Protein AF-A0AAD7GZ50-F1 (afdb_monomer)

Structure (mmCIF, N/CA/C/O backbone):
data_AF-A0AAD7GZ50-F1
#
_entry.id   AF-A0AAD7GZ50-F1
#
loop_
_atom_site.group_PDB
_atom_site.id
_atom_site.type_symbol
_atom_site.label_atom_id
_atom_site.label_alt_id
_atom_site.label_comp_id
_atom_site.label_asym_id
_atom_site.label_entity_id
_atom_site.label_seq_id
_atom_site.pdbx_PDB_ins_code
_atom_site.Cartn_x
_atom_site.Cartn_y
_atom_site.Cartn_z
_atom_site.occupancy
_atom_site.B_iso_or_equiv
_atom_site.auth_seq_id
_atom_site.auth_comp_id
_atom_site.auth_asym_id
_atom_site.auth_atom_id
_atom_site.pdbx_PDB_model_num
ATOM 1 N N . MET A 1 1 ? 28.515 13.324 -41.771 1.00 46.94 1 MET A N 1
ATOM 2 C CA . MET A 1 1 ? 27.069 13.636 -41.831 1.00 46.94 1 MET A CA 1
ATOM 3 C C . MET A 1 1 ? 26.244 12.457 -41.286 1.00 46.94 1 MET A C 1
ATOM 5 O O . MET A 1 1 ? 25.365 11.974 -41.975 1.00 46.94 1 MET A O 1
ATOM 9 N N . PHE A 1 2 ? 26.524 11.979 -40.061 1.00 53.84 2 PHE A N 1
ATOM 10 C CA . PHE A 1 2 ? 25.823 10.817 -39.466 1.00 53.84 2 PHE A CA 1
ATOM 11 C C . PHE A 1 2 ? 25.398 11.010 -37.994 1.00 53.84 2 PHE A C 1
ATOM 13 O O . PHE A 1 2 ? 24.551 10.273 -37.515 1.00 53.84 2 PHE A O 1
ATOM 20 N N . ALA A 1 3 ? 25.863 12.064 -37.309 1.00 56.19 3 ALA A N 1
ATOM 21 C CA . ALA A 1 3 ? 25.549 12.310 -35.894 1.00 56.19 3 ALA A CA 1
ATOM 22 C C . ALA A 1 3 ? 24.060 12.604 -35.596 1.00 56.19 3 ALA A C 1
ATOM 24 O O . ALA A 1 3 ? 23.617 12.416 -34.473 1.00 56.19 3 ALA A O 1
ATOM 25 N N . ARG A 1 4 ? 23.269 13.036 -36.593 1.00 57.19 4 ARG A N 1
ATOM 26 C CA . ARG A 1 4 ? 21.819 13.275 -36.434 1.00 57.19 4 ARG A CA 1
ATOM 27 C C . ARG A 1 4 ? 20.983 11.990 -36.385 1.00 57.19 4 ARG A C 1
ATOM 29 O O . ARG A 1 4 ? 19.832 12.047 -35.973 1.00 57.19 4 ARG A O 1
ATOM 36 N N . SER A 1 5 ? 21.520 10.859 -36.854 1.00 65.19 5 SER A N 1
ATOM 37 C CA . SER A 1 5 ? 20.758 9.606 -36.921 1.00 65.19 5 SER A CA 1
ATOM 38 C C . SER A 1 5 ? 20.746 8.852 -35.597 1.00 65.19 5 SER A C 1
ATOM 40 O O . SER A 1 5 ? 19.780 8.137 -35.348 1.00 65.19 5 SER A O 1
ATOM 42 N N . ASP A 1 6 ? 21.797 8.972 -34.787 1.00 71.12 6 ASP A N 1
ATOM 43 C CA . ASP A 1 6 ? 21.886 8.259 -33.511 1.00 71.12 6 ASP A CA 1
ATOM 44 C C . ASP A 1 6 ? 21.072 8.980 -32.432 1.00 71.12 6 ASP A C 1
ATOM 46 O O . ASP A 1 6 ? 20.284 8.335 -31.747 1.00 71.12 6 ASP A O 1
ATOM 50 N N . SER A 1 7 ? 21.103 10.319 -32.407 1.00 74.81 7 SER A N 1
ATOM 51 C CA . SER A 1 7 ? 20.237 11.115 -31.525 1.00 74.81 7 SER A CA 1
ATOM 52 C C . SER A 1 7 ? 18.748 10.876 -31.801 1.00 74.81 7 SER A C 1
ATOM 54 O O . SER A 1 7 ? 17.965 10.699 -30.879 1.00 74.81 7 SER A O 1
ATOM 56 N N . ALA A 1 8 ? 18.348 10.777 -33.074 1.00 78.06 8 ALA A N 1
ATOM 57 C CA . ALA A 1 8 ? 16.956 10.506 -33.437 1.00 78.06 8 ALA A CA 1
ATOM 58 C C . ALA A 1 8 ? 16.481 9.103 -33.010 1.00 78.06 8 ALA A C 1
ATOM 60 O O . ALA A 1 8 ? 15.299 8.912 -32.728 1.00 78.06 8 ALA A O 1
ATOM 61 N N . LYS A 1 9 ? 17.386 8.115 -32.962 1.00 81.00 9 LYS A N 1
ATOM 62 C CA . LYS A 1 9 ? 17.075 6.765 -32.466 1.00 81.00 9 LYS A CA 1
ATOM 63 C C . LYS A 1 9 ? 16.956 6.744 -30.945 1.00 81.00 9 LYS A C 1
ATOM 65 O O . LYS A 1 9 ? 16.040 6.112 -30.431 1.00 81.00 9 LYS A O 1
ATOM 70 N N . GLU A 1 10 ? 17.851 7.430 -30.239 1.00 85.06 10 GLU A N 1
ATOM 71 C CA . GLU A 1 10 ? 17.791 7.574 -28.779 1.00 85.06 10 GLU A CA 1
ATOM 72 C C . GLU A 1 10 ? 16.512 8.302 -28.338 1.00 85.06 10 GLU A C 1
ATOM 74 O O . GLU A 1 10 ? 15.814 7.838 -27.434 1.00 85.06 10 GLU A O 1
ATOM 79 N N . ASP A 1 11 ? 16.139 9.375 -29.038 1.00 86.06 11 ASP A N 1
ATOM 80 C CA . ASP A 1 11 ? 14.892 10.109 -28.802 1.00 86.06 11 ASP A CA 1
ATOM 81 C C . ASP A 1 11 ? 13.659 9.224 -29.049 1.00 86.06 11 ASP A C 1
ATOM 83 O O . ASP A 1 11 ? 12.724 9.214 -28.249 1.00 86.06 11 ASP A O 1
ATOM 87 N N . TYR A 1 12 ? 13.667 8.422 -30.118 1.00 86.06 12 TYR A N 1
ATOM 88 C CA . TYR A 1 12 ? 12.580 7.486 -30.411 1.00 86.06 12 TYR A CA 1
ATOM 89 C C . TYR A 1 12 ? 12.435 6.407 -29.323 1.00 86.06 12 TYR A C 1
ATOM 91 O O . TYR A 1 12 ? 11.341 6.198 -28.799 1.00 86.06 12 TYR A O 1
ATOM 99 N N . ILE A 1 13 ? 13.541 5.762 -28.935 1.00 87.81 13 ILE A N 1
ATOM 100 C CA . ILE A 1 13 ? 13.545 4.708 -27.907 1.00 87.81 13 ILE A CA 1
ATOM 101 C C . ILE A 1 13 ? 13.120 5.274 -26.548 1.00 87.81 13 ILE A C 1
ATOM 103 O O . ILE A 1 13 ? 12.339 4.650 -25.830 1.00 87.81 13 ILE A O 1
ATOM 107 N N . SER A 1 14 ? 13.612 6.460 -26.184 1.00 89.69 14 SER A N 1
ATOM 108 C CA . SER A 1 14 ? 13.250 7.098 -24.916 1.00 89.69 14 SER A CA 1
ATOM 109 C C . SER A 1 14 ? 11.766 7.466 -24.858 1.00 89.69 14 SER A C 1
ATOM 111 O O . SER A 1 14 ? 11.132 7.253 -23.824 1.00 89.69 14 SER A O 1
ATOM 113 N N . ALA A 1 15 ? 11.184 7.938 -25.965 1.00 90.06 15 ALA A N 1
ATOM 114 C CA . ALA A 1 15 ? 9.755 8.217 -26.058 1.00 90.06 15 ALA A CA 1
ATOM 115 C C . ALA A 1 15 ? 8.902 6.943 -25.924 1.00 90.06 15 ALA A C 1
ATOM 117 O O . ALA A 1 15 ? 7.894 6.949 -25.215 1.00 90.06 15 ALA A O 1
ATOM 118 N N . GLU A 1 16 ? 9.319 5.843 -26.555 1.00 90.81 16 GLU A N 1
ATOM 119 C CA . GLU A 1 16 ? 8.621 4.556 -26.479 1.00 90.81 16 GLU A CA 1
ATOM 120 C C . GLU A 1 16 ? 8.669 3.965 -25.058 1.00 90.81 16 GLU A C 1
ATOM 122 O O . GLU A 1 16 ? 7.634 3.598 -24.497 1.00 90.81 16 GLU A O 1
ATOM 127 N N . LEU A 1 17 ? 9.840 3.984 -24.410 1.00 90.62 17 LEU A N 1
ATOM 128 C CA . LEU A 1 17 ? 9.989 3.572 -23.009 1.00 90.62 17 LEU A CA 1
ATOM 129 C C . LEU A 1 17 ? 9.178 4.457 -22.055 1.00 90.62 17 LEU A C 1
ATOM 131 O O . LEU A 1 17 ? 8.543 3.953 -21.127 1.00 90.62 17 LEU A O 1
ATOM 135 N N . ALA A 1 18 ? 9.160 5.773 -22.280 1.00 91.62 18 ALA A N 1
ATOM 136 C CA . ALA A 1 18 ? 8.358 6.688 -21.476 1.00 91.62 18 ALA A CA 1
ATOM 137 C C . ALA A 1 18 ? 6.859 6.369 -21.582 1.00 91.62 18 ALA A C 1
ATOM 139 O O . ALA A 1 18 ? 6.156 6.417 -20.572 1.00 91.62 18 ALA A O 1
ATOM 140 N N . ALA A 1 19 ? 6.367 6.005 -22.770 1.00 93.44 19 ALA A N 1
ATOM 141 C CA . ALA A 1 19 ? 4.977 5.602 -22.959 1.00 93.44 19 ALA A CA 1
ATOM 142 C C . ALA A 1 19 ? 4.635 4.320 -22.177 1.00 93.44 19 ALA A C 1
ATOM 144 O O . ALA A 1 19 ? 3.589 4.274 -21.523 1.00 93.44 19 ALA A O 1
ATOM 145 N N . ILE A 1 20 ? 5.537 3.329 -22.177 1.00 93.75 20 ILE A N 1
ATOM 146 C CA . ILE A 1 20 ? 5.394 2.090 -21.393 1.00 93.75 20 ILE A CA 1
ATOM 147 C C . ILE A 1 20 ? 5.302 2.417 -19.898 1.00 93.75 20 ILE A C 1
ATOM 149 O O . ILE A 1 20 ? 4.306 2.081 -19.259 1.00 93.75 20 ILE A O 1
ATOM 153 N N . TYR A 1 21 ? 6.264 3.160 -19.344 1.00 92.69 21 TYR A N 1
ATOM 154 C CA . TYR A 1 21 ? 6.256 3.494 -17.913 1.00 92.69 21 TYR A CA 1
ATOM 155 C C . TYR A 1 21 ? 5.085 4.392 -17.503 1.00 92.69 21 TYR A C 1
ATOM 157 O O . TYR A 1 21 ? 4.602 4.308 -16.375 1.00 92.69 21 TYR A O 1
ATOM 165 N N . GLN A 1 22 ? 4.586 5.252 -18.395 1.00 92.31 22 GLN A N 1
ATOM 166 C CA . GLN A 1 22 ? 3.366 6.015 -18.130 1.00 92.31 22 GLN A CA 1
ATOM 167 C C . GLN A 1 22 ? 2.123 5.126 -18.083 1.00 92.31 22 GLN A C 1
ATOM 169 O O . GLN A 1 22 ? 1.209 5.405 -17.305 1.00 92.31 22 GLN A O 1
ATOM 174 N N . HIS A 1 23 ? 2.055 4.101 -18.933 1.00 93.38 23 HIS A N 1
ATOM 175 C CA . HIS A 1 23 ? 0.972 3.125 -18.913 1.00 93.38 23 HIS A CA 1
ATOM 176 C C . HIS A 1 23 ? 1.009 2.298 -17.624 1.00 93.38 23 HIS A C 1
ATOM 178 O O . HIS A 1 23 ? 0.029 2.306 -16.882 1.00 93.38 23 HIS A O 1
ATOM 184 N N . GLU A 1 24 ? 2.159 1.713 -17.295 1.00 94.38 24 GLU A N 1
ATOM 185 C CA . GLU A 1 24 ? 2.349 0.942 -16.060 1.00 94.38 24 GLU A CA 1
ATOM 186 C C . GLU A 1 24 ? 2.128 1.796 -14.806 1.00 94.38 24 GLU A C 1
ATOM 188 O O . GLU A 1 24 ? 1.439 1.390 -13.877 1.00 94.38 24 GLU A O 1
ATOM 193 N N . GLY A 1 25 ? 2.621 3.037 -14.794 1.00 91.62 25 GLY A N 1
ATOM 194 C CA . GLY A 1 25 ? 2.402 3.961 -13.683 1.00 91.62 25 GLY A CA 1
ATOM 195 C C . GLY A 1 25 ? 0.925 4.302 -13.451 1.00 91.62 25 GLY A C 1
ATOM 196 O O . GLY A 1 25 ? 0.541 4.572 -12.314 1.00 91.62 25 GLY A O 1
ATOM 197 N N . ARG A 1 26 ? 0.086 4.293 -14.498 1.00 91.88 26 ARG A N 1
ATOM 198 C CA . ARG A 1 26 ? -1.376 4.410 -14.350 1.00 91.88 26 ARG A CA 1
ATOM 199 C C . ARG A 1 26 ? -1.981 3.126 -13.791 1.00 91.88 26 ARG A C 1
ATOM 201 O O . ARG A 1 26 ? -2.763 3.218 -12.857 1.00 91.88 26 ARG A O 1
ATOM 208 N N . ALA A 1 27 ? -1.566 1.962 -14.286 1.00 92.25 27 ALA A N 1
ATOM 209 C CA . ALA A 1 27 ? -2.047 0.677 -13.779 1.00 92.25 27 ALA A CA 1
ATOM 210 C C . ALA A 1 27 ? -1.740 0.496 -12.280 1.00 92.25 27 ALA A C 1
ATOM 212 O O . ALA A 1 27 ? -2.631 0.160 -11.505 1.00 92.25 27 ALA A O 1
ATOM 213 N N . ILE A 1 28 ? -0.516 0.827 -11.848 1.00 91.31 28 ILE A N 1
ATOM 214 C CA . ILE A 1 28 ? -0.121 0.844 -10.429 1.00 91.31 28 ILE A CA 1
ATOM 215 C C . ILE A 1 28 ? -1.016 1.794 -9.623 1.00 91.31 28 ILE A C 1
ATOM 217 O O . ILE A 1 28 ? -1.476 1.449 -8.535 1.00 91.31 28 ILE A O 1
ATOM 221 N N . GLN A 1 29 ? -1.246 3.002 -10.144 1.00 89.75 29 GLN A N 1
ATOM 222 C CA . GLN A 1 29 ? -2.086 3.996 -9.484 1.00 89.75 29 GLN A CA 1
ATOM 223 C C . GLN A 1 29 ? -3.517 3.489 -9.309 1.00 89.75 29 GLN A C 1
ATOM 225 O O . GLN A 1 29 ? -4.080 3.648 -8.227 1.00 89.75 29 GLN A O 1
ATOM 230 N N . ASP A 1 30 ? -4.100 2.894 -10.344 1.00 88.81 30 ASP A N 1
ATOM 231 C CA . ASP A 1 30 ? -5.467 2.381 -10.310 1.00 88.81 30 ASP A CA 1
ATOM 232 C C . ASP A 1 30 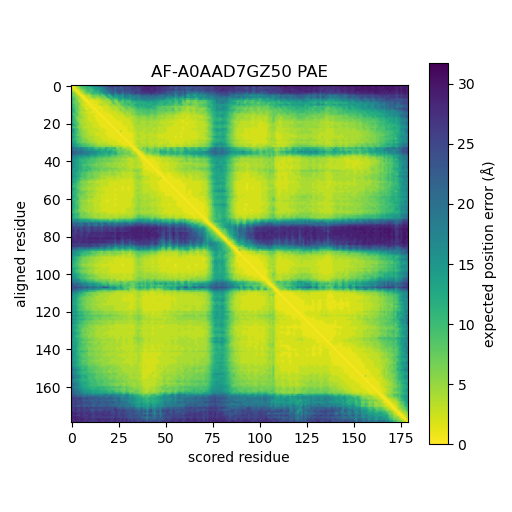? -5.592 1.193 -9.346 1.00 88.81 30 ASP A C 1
ATOM 234 O O . ASP A 1 30 ? -6.540 1.151 -8.564 1.00 88.81 30 ASP A O 1
ATOM 238 N N . LEU A 1 31 ? -4.597 0.297 -9.319 1.00 88.50 31 LEU A N 1
ATOM 239 C CA . LEU A 1 31 ? -4.534 -0.843 -8.398 1.00 88.50 31 LEU A CA 1
ATOM 240 C C . LEU A 1 31 ? -4.499 -0.407 -6.923 1.00 88.50 31 LEU A C 1
ATOM 242 O O . LEU A 1 31 ? -5.154 -0.998 -6.067 1.00 88.50 31 LEU A O 1
ATOM 246 N N . LEU A 1 32 ? -3.717 0.628 -6.615 1.00 86.38 32 LEU A N 1
ATOM 247 C CA . LEU A 1 32 ? -3.462 1.068 -5.241 1.00 86.38 32 LEU A CA 1
ATOM 248 C C . LEU A 1 32 ? -4.425 2.153 -4.746 1.00 86.38 32 LEU A C 1
ATOM 250 O O . LEU A 1 32 ? -4.502 2.412 -3.539 1.00 86.38 32 LEU A O 1
ATOM 254 N N . THR A 1 33 ? -5.150 2.806 -5.657 1.00 85.75 33 THR A N 1
ATOM 255 C CA . THR A 1 33 ? -6.146 3.816 -5.299 1.00 85.75 33 THR A CA 1
ATOM 256 C C . THR A 1 33 ? -7.337 3.141 -4.636 1.00 85.75 33 THR A C 1
ATOM 258 O O . THR A 1 33 ? -8.041 2.332 -5.234 1.00 85.75 33 THR A O 1
ATOM 261 N N . ARG A 1 34 ? -7.609 3.525 -3.388 1.00 73.81 34 ARG A N 1
ATOM 262 C CA . ARG A 1 34 ? -8.754 3.006 -2.644 1.00 73.81 34 ARG A CA 1
ATOM 263 C C . ARG A 1 34 ? -10.078 3.419 -3.293 1.00 73.81 34 ARG A C 1
ATOM 265 O O . ARG A 1 34 ? -10.302 4.600 -3.572 1.00 73.81 34 ARG A O 1
ATOM 272 N N . ASN A 1 35 ? -10.994 2.462 -3.440 1.00 74.94 35 ASN A N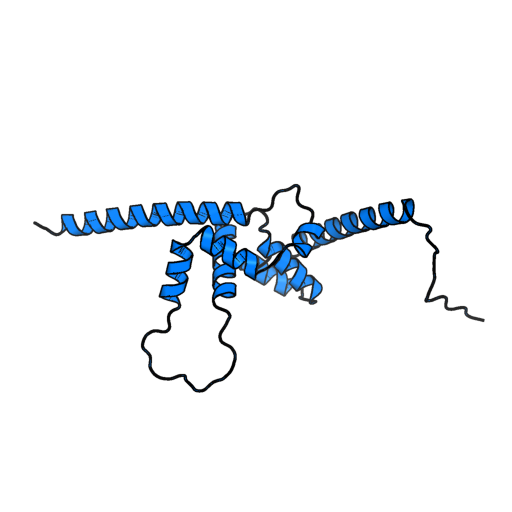 1
ATOM 273 C CA . ASN A 1 35 ? -12.400 2.758 -3.693 1.00 74.94 35 ASN A CA 1
ATOM 274 C C . ASN A 1 35 ? -13.035 3.328 -2.410 1.00 74.94 35 ASN A C 1
ATOM 276 O O . ASN A 1 35 ? -12.893 2.752 -1.331 1.00 74.94 35 ASN A O 1
ATOM 280 N N . SER A 1 36 ? -13.745 4.454 -2.510 1.00 66.94 36 SER A N 1
ATOM 281 C CA . SER A 1 36 ? -14.362 5.129 -1.360 1.00 66.94 36 SER A CA 1
ATOM 282 C C . SER A 1 36 ? -15.411 4.282 -0.630 1.00 66.94 36 SER A C 1
ATOM 284 O O . SER A 1 36 ? -15.744 4.597 0.508 1.00 66.94 36 SER A O 1
ATOM 286 N N . THR A 1 37 ? -15.922 3.216 -1.254 1.00 76.38 37 THR A N 1
ATOM 287 C CA . THR A 1 37 ? -16.915 2.306 -0.658 1.00 76.38 37 THR A CA 1
ATOM 288 C C . THR A 1 37 ? -16.297 1.177 0.180 1.00 76.38 37 THR A C 1
ATOM 290 O O . THR A 1 37 ? -17.003 0.560 0.972 1.00 76.38 37 THR A O 1
ATOM 293 N N . THR A 1 38 ? -14.998 0.893 0.044 1.00 81.69 38 THR A N 1
ATOM 294 C CA . THR A 1 38 ? -14.345 -0.216 0.764 1.00 81.69 38 THR A CA 1
ATOM 295 C C . THR A 1 38 ? -14.219 0.109 2.251 1.00 81.69 38 THR A C 1
ATOM 297 O O . THR A 1 38 ? -13.618 1.129 2.592 1.00 81.69 38 THR A O 1
ATOM 300 N N . LYS A 1 39 ? -14.735 -0.742 3.146 1.00 87.31 39 LYS A N 1
ATOM 301 C CA . LYS A 1 39 ? -14.573 -0.576 4.602 1.00 87.31 39 LYS A CA 1
ATOM 302 C C . LYS A 1 39 ? -13.115 -0.742 5.029 1.00 87.31 39 LYS A C 1
ATOM 304 O O . LYS A 1 39 ? -12.329 -1.402 4.350 1.00 87.31 39 LYS A O 1
ATOM 309 N N . VAL A 1 40 ? -12.739 -0.132 6.153 1.00 88.25 40 VAL A N 1
ATOM 310 C CA . VAL A 1 40 ? -11.377 -0.287 6.689 1.00 88.25 40 VAL A CA 1
ATOM 311 C C . VAL A 1 40 ? -11.188 -1.701 7.247 1.00 88.25 40 VAL A C 1
ATOM 313 O O . VAL A 1 40 ? -10.108 -2.267 7.086 1.00 88.25 40 VAL A O 1
ATOM 316 N N . THR A 1 41 ? -12.231 -2.297 7.839 1.00 89.44 41 THR A N 1
ATOM 317 C CA . THR A 1 41 ? -12.214 -3.697 8.298 1.00 89.44 41 THR A CA 1
ATOM 318 C C . THR A 1 41 ? -11.870 -4.679 7.180 1.00 89.44 41 THR A C 1
ATOM 320 O O . THR A 1 41 ? -10.968 -5.498 7.352 1.00 89.44 41 THR A O 1
ATOM 323 N N . ASP A 1 42 ? -12.563 -4.584 6.045 1.00 90.25 42 ASP A N 1
ATOM 324 C CA . ASP A 1 42 ? -12.390 -5.490 4.903 1.00 90.25 42 ASP A CA 1
ATOM 325 C C . ASP A 1 42 ? -10.981 -5.354 4.320 1.00 90.25 42 ASP A C 1
ATOM 327 O O . ASP A 1 42 ? -10.276 -6.347 4.154 1.00 90.25 42 ASP A O 1
ATOM 331 N N . LEU A 1 43 ? -10.511 -4.111 4.152 1.00 88.81 43 LEU A N 1
ATOM 332 C CA . LEU A 1 43 ? -9.147 -3.835 3.708 1.00 88.81 43 LEU A CA 1
ATOM 333 C C . LEU A 1 43 ? -8.103 -4.527 4.595 1.00 88.81 43 LEU A C 1
ATOM 335 O O . LEU A 1 43 ? -7.191 -5.162 4.078 1.00 88.81 43 LEU A O 1
ATOM 339 N N . LEU A 1 44 ? -8.211 -4.411 5.922 1.00 89.88 44 LEU A N 1
ATOM 340 C CA . LEU A 1 44 ? -7.234 -5.014 6.837 1.00 89.88 44 LEU A CA 1
ATOM 341 C C . LEU A 1 44 ? -7.266 -6.545 6.826 1.00 89.88 44 LEU A C 1
ATOM 343 O O . LEU A 1 44 ? -6.245 -7.167 7.107 1.00 89.88 44 LEU A O 1
ATOM 347 N N . ARG A 1 45 ? -8.423 -7.150 6.537 1.00 90.00 45 ARG A N 1
ATOM 348 C CA . ARG A 1 45 ? -8.571 -8.610 6.453 1.00 90.00 45 ARG A CA 1
ATOM 349 C C . ARG A 1 45 ? -8.003 -9.172 5.155 1.00 90.00 45 ARG A C 1
ATOM 351 O O . ARG A 1 45 ? -7.438 -10.259 5.169 1.00 90.00 45 ARG A O 1
ATOM 358 N N . GLU A 1 46 ? -8.182 -8.450 4.055 1.00 89.75 46 GLU A N 1
ATOM 359 C CA . GLU A 1 46 ? -7.836 -8.913 2.707 1.00 89.75 46 GLU A CA 1
ATOM 360 C C . GLU A 1 46 ? -6.413 -8.529 2.286 1.00 89.75 46 GLU A C 1
ATOM 362 O O . GLU A 1 46 ? -5.84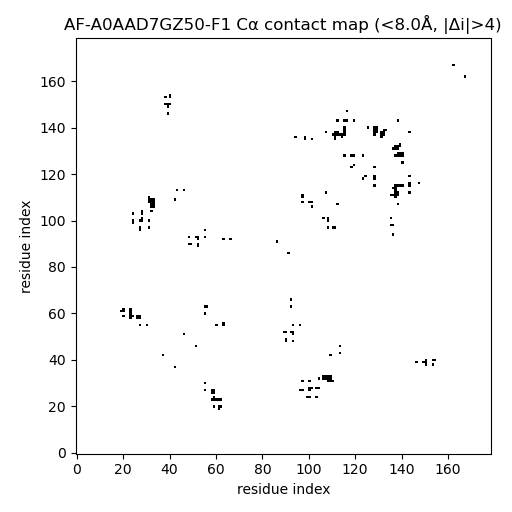8 -9.137 1.378 1.00 89.75 46 GLU A O 1
ATOM 367 N N . PHE A 1 47 ? -5.811 -7.527 2.931 1.00 89.88 47 PHE A N 1
ATOM 368 C CA . PHE A 1 47 ? -4.495 -7.040 2.543 1.00 89.88 47 PHE A CA 1
ATOM 369 C C . PHE A 1 47 ? -3.397 -8.096 2.747 1.00 89.88 47 PHE A C 1
ATOM 371 O O . PHE A 1 47 ? -3.127 -8.538 3.863 1.00 89.88 47 PHE A O 1
ATOM 378 N N . SER A 1 48 ? -2.691 -8.422 1.663 1.00 90.69 48 SER A N 1
ATOM 379 C CA . SER A 1 48 ? -1.495 -9.266 1.658 1.00 90.69 48 SER A CA 1
ATOM 380 C C . SER A 1 48 ? -0.393 -8.595 0.847 1.00 90.69 48 SER A C 1
ATOM 382 O O . SER A 1 48 ? -0.615 -8.122 -0.269 1.00 90.69 48 SER A O 1
ATOM 384 N N . MET A 1 49 ? 0.817 -8.579 1.405 1.00 87.56 49 MET A N 1
ATOM 385 C CA . MET A 1 49 ? 1.996 -8.052 0.716 1.00 87.56 49 MET A CA 1
ATOM 386 C C . MET A 1 49 ? 2.430 -8.947 -0.445 1.00 87.56 49 MET A C 1
ATOM 388 O O . MET A 1 49 ? 2.954 -8.448 -1.437 1.00 87.56 49 MET A O 1
ATOM 392 N N . GLU A 1 50 ? 2.220 -10.255 -0.322 1.00 89.88 50 GLU A N 1
ATOM 393 C CA . GLU A 1 50 ? 2.527 -11.257 -1.337 1.00 89.88 50 GLU A CA 1
ATOM 394 C C . GLU A 1 50 ? 1.591 -11.115 -2.534 1.00 89.88 50 GLU A C 1
ATOM 396 O O . GLU A 1 50 ? 2.066 -11.050 -3.667 1.00 89.88 50 GLU A O 1
ATOM 401 N N . GLN A 1 51 ? 0.283 -10.994 -2.282 1.00 90.75 51 GLN A N 1
ATOM 402 C CA . GLN A 1 51 ? -0.693 -10.764 -3.346 1.00 90.75 51 GLN A CA 1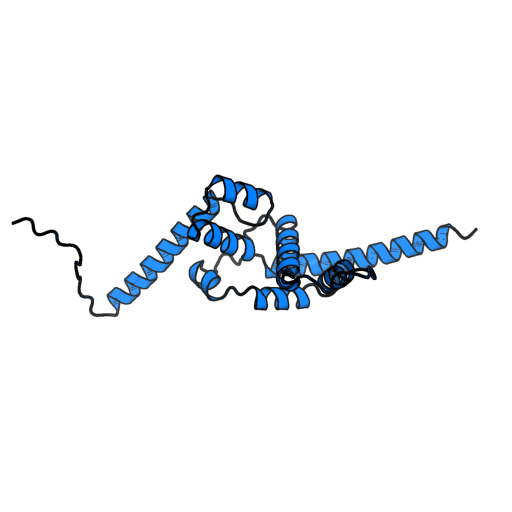
ATOM 403 C C . GLN A 1 51 ? -0.448 -9.415 -4.021 1.00 90.75 51 GLN A C 1
ATOM 405 O O . GLN A 1 51 ? -0.381 -9.344 -5.242 1.00 90.75 51 GLN A O 1
ATOM 410 N N . LEU A 1 52 ? -0.200 -8.363 -3.234 1.00 90.81 52 LEU A N 1
ATOM 411 C CA . LEU A 1 52 ? 0.096 -7.047 -3.786 1.00 90.81 52 LEU A CA 1
ATOM 412 C C . LEU A 1 52 ? 1.375 -7.045 -4.638 1.00 90.81 52 LEU A C 1
ATOM 414 O O . LEU A 1 52 ? 1.442 -6.341 -5.641 1.00 90.81 52 LEU A O 1
ATOM 418 N N . ALA A 1 53 ? 2.399 -7.809 -4.250 1.00 92.19 53 ALA A N 1
ATOM 419 C CA . ALA A 1 53 ? 3.603 -7.974 -5.058 1.00 92.19 53 ALA A CA 1
ATOM 420 C C . ALA A 1 53 ? 3.293 -8.628 -6.411 1.00 92.19 53 ALA A C 1
ATOM 422 O O . ALA A 1 53 ? 3.755 -8.124 -7.431 1.00 92.19 53 ALA A O 1
ATOM 423 N N . ALA A 1 54 ? 2.494 -9.699 -6.415 1.00 92.31 54 ALA A N 1
ATOM 424 C CA . ALA A 1 54 ? 2.076 -10.378 -7.639 1.00 92.31 54 ALA A CA 1
ATOM 425 C C . ALA A 1 54 ? 1.250 -9.451 -8.547 1.00 92.31 54 ALA A C 1
ATOM 427 O O . ALA A 1 54 ? 1.575 -9.292 -9.720 1.00 92.31 54 ALA A O 1
ATOM 428 N N . ASP A 1 55 ? 0.262 -8.752 -7.983 1.00 92.69 55 ASP A N 1
ATOM 429 C CA . ASP A 1 55 ? -0.592 -7.827 -8.735 1.00 92.69 55 ASP A CA 1
ATOM 430 C C . ASP A 1 55 ? 0.218 -6.669 -9.348 1.00 92.69 55 ASP A C 1
ATOM 432 O O . ASP A 1 55 ? -0.073 -6.209 -10.452 1.00 92.69 55 ASP A O 1
ATOM 436 N N . LEU A 1 56 ? 1.255 -6.187 -8.651 1.00 92.62 56 LEU A N 1
ATOM 437 C CA . LEU A 1 56 ? 2.148 -5.141 -9.156 1.00 92.62 56 LEU A CA 1
ATOM 438 C C . LEU A 1 56 ? 3.113 -5.645 -10.231 1.00 92.62 56 LEU A C 1
ATOM 440 O O . LEU A 1 56 ? 3.419 -4.893 -11.155 1.00 92.62 56 LEU A O 1
ATOM 444 N N . GLU A 1 57 ? 3.597 -6.881 -10.119 1.00 94.00 57 GLU A N 1
ATOM 445 C CA . GLU A 1 57 ? 4.404 -7.520 -11.161 1.00 94.00 57 GLU A CA 1
ATOM 446 C C . GLU A 1 57 ? 3.589 -7.688 -12.453 1.00 94.00 57 GLU A C 1
ATOM 448 O O . GLU A 1 57 ? 4.091 -7.377 -13.534 1.00 94.00 57 GLU A O 1
ATOM 453 N N . ASP A 1 58 ? 2.313 -8.060 -12.334 1.00 94.50 58 ASP A N 1
ATOM 454 C CA . ASP A 1 58 ? 1.388 -8.175 -13.464 1.00 94.50 58 ASP A CA 1
ATOM 455 C C . ASP A 1 58 ? 0.992 -6.806 -14.047 1.00 94.50 58 ASP A C 1
ATOM 457 O O . ASP A 1 58 ? 0.915 -6.639 -15.267 1.00 94.50 58 ASP A O 1
ATOM 461 N N . ALA A 1 59 ? 0.760 -5.800 -13.196 1.00 93.00 59 ALA A N 1
ATOM 462 C CA . ALA A 1 59 ? 0.360 -4.457 -13.622 1.00 93.00 59 ALA A CA 1
ATOM 463 C C . ALA A 1 59 ? 1.513 -3.630 -14.220 1.00 93.00 59 ALA A C 1
ATOM 465 O O . ALA A 1 59 ? 1.272 -2.728 -15.029 1.00 93.00 59 ALA A O 1
ATOM 466 N N . ALA A 1 60 ? 2.755 -3.897 -13.807 1.00 94.44 60 ALA A N 1
ATOM 467 C CA . ALA A 1 60 ? 3.935 -3.140 -14.215 1.00 94.44 60 ALA A CA 1
ATOM 468 C C . ALA A 1 60 ? 5.167 -4.033 -14.466 1.00 94.44 60 ALA A C 1
ATOM 470 O O . ALA A 1 60 ? 6.196 -3.891 -13.789 1.00 94.44 60 ALA A O 1
ATOM 471 N N . PRO A 1 61 ? 5.098 -4.943 -15.453 1.00 94.94 61 PRO A N 1
ATOM 472 C CA . PRO A 1 61 ? 6.136 -5.940 -15.693 1.00 94.94 61 PRO A CA 1
ATOM 473 C C . PRO A 1 61 ? 7.482 -5.331 -16.107 1.00 94.94 61 PRO A C 1
ATOM 475 O O . PRO A 1 61 ? 8.534 -5.866 -15.745 1.00 94.94 61 PRO A O 1
ATOM 478 N N . TRP A 1 62 ? 7.501 -4.216 -16.847 1.00 93.94 62 TRP A N 1
ATOM 479 C CA . TRP A 1 62 ? 8.747 -3.567 -17.259 1.00 93.94 62 TRP A CA 1
ATOM 480 C C . TRP A 1 62 ? 9.415 -2.836 -16.109 1.00 93.94 62 TRP A C 1
ATOM 482 O O . TRP A 1 62 ? 10.627 -2.979 -15.934 1.00 93.94 62 TRP A O 1
ATOM 492 N N . LEU A 1 63 ? 8.653 -2.100 -15.300 1.00 93.19 63 LEU A N 1
ATOM 493 C CA . LEU A 1 63 ? 9.175 -1.492 -14.083 1.00 93.19 63 LEU A CA 1
ATOM 494 C C . LEU A 1 63 ? 9.701 -2.560 -13.121 1.00 93.19 63 LEU A C 1
ATOM 496 O O . LEU A 1 63 ? 10.817 -2.429 -12.617 1.00 93.19 63 LEU A O 1
ATOM 500 N N . TRP A 1 64 ? 8.943 -3.637 -12.909 1.00 93.69 6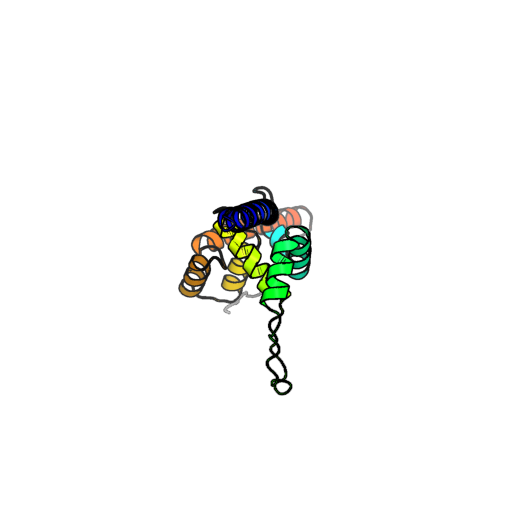4 TRP A N 1
ATOM 501 C CA . TRP A 1 64 ? 9.361 -4.749 -12.059 1.00 93.69 64 TRP A CA 1
ATOM 502 C C . TRP A 1 64 ? 10.656 -5.385 -12.565 1.00 93.69 64 TRP A C 1
ATOM 504 O O . TRP A 1 64 ? 11.628 -5.524 -11.820 1.00 93.69 64 TRP A O 1
ATOM 514 N N . ARG A 1 65 ? 10.730 -5.677 -13.867 1.00 92.50 65 ARG A N 1
ATOM 515 C CA . ARG A 1 65 ? 11.940 -6.208 -14.501 1.00 92.50 65 ARG A CA 1
ATOM 516 C C . ARG A 1 65 ? 13.119 -5.245 -14.397 1.00 92.50 65 ARG A C 1
ATOM 518 O O . ARG A 1 65 ? 14.235 -5.691 -14.141 1.00 92.50 65 ARG A O 1
ATOM 525 N N . ALA A 1 66 ? 12.897 -3.943 -14.563 1.00 92.44 66 ALA A N 1
ATOM 526 C CA . ALA A 1 66 ? 13.936 -2.938 -14.378 1.00 92.44 66 ALA A CA 1
ATOM 527 C C . ALA A 1 66 ? 14.472 -2.966 -12.940 1.00 92.44 66 ALA A C 1
ATOM 529 O O . ALA A 1 66 ? 15.685 -3.006 -12.748 1.00 92.44 66 ALA A O 1
ATOM 530 N N . LEU A 1 67 ? 13.597 -3.039 -11.931 1.00 92.19 67 LEU A N 1
ATOM 531 C CA . LEU A 1 67 ? 13.999 -3.181 -10.527 1.00 92.19 67 LEU A CA 1
ATOM 532 C C . LEU A 1 67 ? 14.786 -4.473 -10.281 1.00 92.19 67 LEU A C 1
ATOM 534 O O . LEU A 1 67 ? 15.805 -4.441 -9.587 1.00 92.19 67 LEU A O 1
ATOM 538 N N . VAL A 1 68 ? 14.369 -5.593 -10.883 1.00 90.62 68 VAL A N 1
ATOM 539 C CA . VAL A 1 68 ? 15.109 -6.862 -10.822 1.00 90.62 68 VAL A CA 1
ATOM 540 C C . VAL A 1 68 ? 16.523 -6.665 -11.358 1.00 90.62 68 VAL A C 1
ATOM 542 O O . VAL A 1 68 ? 17.464 -6.880 -10.594 1.00 90.62 68 VAL A O 1
ATOM 545 N N . VAL A 1 69 ? 16.665 -6.174 -12.595 1.00 90.31 69 VAL A N 1
ATOM 546 C CA . VAL A 1 69 ? 17.955 -5.965 -13.277 1.00 90.31 69 VAL A CA 1
ATOM 547 C C . VAL A 1 69 ? 18.850 -4.984 -12.513 1.00 90.31 69 VAL A C 1
ATOM 549 O O . VAL A 1 69 ? 20.027 -5.260 -12.307 1.00 90.31 69 VAL A O 1
ATOM 552 N N . ILE A 1 70 ? 18.305 -3.863 -12.031 1.00 89.12 70 ILE A N 1
ATOM 553 C CA . ILE A 1 70 ? 19.063 -2.853 -11.269 1.00 89.12 70 ILE A CA 1
ATOM 554 C C . ILE A 1 70 ? 19.512 -3.405 -9.905 1.00 89.12 70 ILE A C 1
ATOM 556 O O . ILE A 1 70 ? 20.555 -3.014 -9.384 1.00 89.12 70 ILE A O 1
ATOM 560 N N . SER A 1 71 ? 18.737 -4.319 -9.315 1.00 85.81 71 SER A N 1
ATOM 561 C CA . SER A 1 71 ? 19.048 -4.944 -8.024 1.00 85.81 71 SER A CA 1
ATOM 562 C C . SER A 1 71 ? 19.963 -6.168 -8.119 1.00 85.81 71 SER A C 1
ATOM 564 O O . SER A 1 71 ? 20.263 -6.791 -7.085 1.00 85.81 71 SER A O 1
ATOM 566 N N . GLU A 1 72 ? 20.317 -6.613 -9.328 1.00 81.25 72 GLU A N 1
ATOM 567 C CA . GLU A 1 72 ? 21.241 -7.727 -9.490 1.00 81.25 72 GLU A CA 1
ATOM 568 C C . GLU A 1 72 ? 22.593 -7.318 -8.904 1.00 81.25 72 GLU A C 1
ATOM 570 O O . GLU A 1 72 ? 23.135 -6.270 -9.263 1.00 81.25 72 GLU A O 1
ATOM 575 N N . PRO A 1 73 ? 23.146 -8.099 -7.957 1.00 71.69 73 PRO A N 1
ATOM 576 C CA . PRO A 1 73 ? 24.491 -7.828 -7.494 1.00 71.69 73 PRO A CA 1
ATOM 577 C C . PRO A 1 73 ? 25.403 -7.928 -8.718 1.00 71.69 73 PRO A C 1
ATOM 579 O O . PRO A 1 73 ? 25.433 -8.960 -9.391 1.00 71.69 73 PRO A O 1
ATOM 582 N N . GLY A 1 74 ? 26.123 -6.846 -9.027 1.00 62.91 74 GLY A N 1
ATOM 583 C CA . GLY A 1 74 ? 27.167 -6.885 -10.044 1.00 62.91 74 GLY A CA 1
ATOM 584 C C . GLY A 1 74 ? 28.140 -8.032 -9.753 1.00 62.91 74 GLY A C 1
ATOM 585 O O . GLY A 1 74 ? 28.167 -8.568 -8.646 1.00 62.91 74 GLY A O 1
ATOM 586 N N . LYS A 1 75 ? 28.966 -8.411 -10.733 1.00 52.56 75 LYS A N 1
ATOM 587 C CA . LYS A 1 75 ? 30.002 -9.459 -10.610 1.00 52.56 75 LYS A CA 1
ATOM 588 C C . LYS A 1 75 ? 31.118 -9.110 -9.594 1.00 52.56 75 LYS A C 1
ATOM 590 O O . LYS A 1 75 ? 32.288 -9.372 -9.845 1.00 52.56 75 LYS A O 1
ATOM 595 N N . SER A 1 76 ? 30.804 -8.483 -8.465 1.00 50.78 76 SER A N 1
ATOM 596 C CA . SER A 1 76 ? 31.682 -8.350 -7.316 1.00 50.78 76 SER A CA 1
ATOM 597 C C . SER A 1 76 ? 31.654 -9.659 -6.538 1.00 50.78 76 SER A C 1
ATOM 599 O O . SER A 1 76 ? 30.800 -9.909 -5.687 1.00 50.78 76 SER A O 1
ATOM 601 N N . THR A 1 77 ? 32.622 -10.500 -6.877 1.00 51.44 77 THR A N 1
ATOM 602 C CA . THR A 1 77 ? 33.201 -11.530 -6.023 1.00 51.44 77 THR A CA 1
ATOM 603 C C . THR A 1 77 ? 33.284 -11.030 -4.577 1.00 51.44 77 THR A C 1
ATOM 605 O O . THR A 1 77 ? 33.802 -9.935 -4.358 1.00 51.44 77 THR A O 1
ATOM 608 N N . ARG A 1 78 ? 32.858 -11.876 -3.623 1.00 52.12 78 ARG A N 1
ATOM 609 C CA . ARG A 1 78 ? 33.038 -11.777 -2.155 1.00 52.12 78 ARG A CA 1
ATOM 610 C C . ARG A 1 78 ? 31.821 -11.286 -1.356 1.00 52.12 78 ARG A C 1
ATOM 612 O O . ARG A 1 78 ? 31.799 -10.151 -0.903 1.00 52.12 78 ARG A O 1
ATOM 619 N N . ALA A 1 79 ? 30.885 -12.199 -1.082 1.00 48.28 79 ALA A N 1
ATOM 620 C CA . ALA A 1 79 ? 30.143 -12.254 0.189 1.00 48.28 79 ALA A CA 1
ATOM 621 C C . ALA A 1 79 ? 29.330 -13.565 0.307 1.00 48.28 79 ALA A C 1
ATOM 623 O O . ALA A 1 79 ? 28.107 -13.545 0.363 1.00 48.28 79 ALA A O 1
ATOM 624 N N . GLU A 1 80 ? 30.006 -14.717 0.359 1.00 50.25 80 GLU A N 1
ATOM 625 C CA . GLU A 1 80 ? 29.402 -15.997 0.792 1.00 50.25 80 GLU A CA 1
ATOM 626 C C . GLU A 1 80 ? 29.574 -16.232 2.306 1.00 50.25 80 GLU A C 1
ATOM 628 O O . GLU A 1 80 ? 29.601 -17.358 2.784 1.00 50.25 80 GLU A O 1
ATOM 633 N N . THR A 1 81 ? 29.730 -15.177 3.106 1.00 45.44 81 THR A N 1
ATOM 634 C CA . THR A 1 81 ? 29.976 -15.322 4.551 1.00 45.44 81 THR A CA 1
ATOM 635 C C . THR A 1 81 ? 29.299 -14.213 5.350 1.00 45.44 81 THR A C 1
ATOM 637 O O . THR A 1 81 ? 29.945 -13.376 5.964 1.00 45.44 81 THR A O 1
ATOM 640 N N . ALA A 1 82 ? 27.968 -14.200 5.320 1.00 44.72 82 ALA A N 1
ATOM 641 C CA . ALA A 1 82 ? 27.132 -13.678 6.401 1.00 44.72 82 ALA A CA 1
ATOM 642 C C . ALA A 1 82 ? 25.711 -14.215 6.197 1.00 44.72 82 ALA A C 1
ATOM 644 O O . ALA A 1 82 ? 25.029 -13.840 5.242 1.00 44.72 82 ALA A O 1
ATOM 645 N N . GLY A 1 83 ? 25.291 -15.144 7.055 1.00 47.44 83 GLY A N 1
ATOM 646 C CA . GLY A 1 83 ? 23.902 -15.583 7.110 1.00 47.44 83 GLY A CA 1
ATOM 647 C C . GLY A 1 83 ? 22.966 -14.403 7.385 1.00 47.44 83 GLY A C 1
ATOM 648 O O . GLY A 1 83 ? 23.312 -13.487 8.123 1.00 47.44 83 GLY A O 1
ATOM 649 N N . GLU A 1 84 ? 21.789 -14.456 6.761 1.00 51.47 84 GLU A N 1
ATOM 650 C CA . GLU A 1 84 ? 20.551 -13.830 7.241 1.00 51.47 84 GLU A CA 1
ATOM 651 C C . GLU A 1 84 ? 20.559 -12.311 7.470 1.00 51.47 84 GLU A C 1
ATOM 653 O O . GLU A 1 84 ? 20.554 -11.846 8.598 1.00 51.47 84 GLU A O 1
ATOM 658 N N . THR A 1 85 ? 20.430 -11.519 6.398 1.00 47.16 85 THR A N 1
ATOM 659 C CA . THR A 1 85 ? 19.332 -10.528 6.259 1.00 47.16 85 THR A CA 1
ATOM 660 C C . THR A 1 85 ? 19.235 -10.066 4.795 1.00 47.16 85 THR A C 1
ATOM 662 O O . THR A 1 85 ? 19.378 -8.885 4.466 1.00 47.16 85 THR A O 1
ATOM 665 N N . ARG A 1 86 ? 19.040 -10.987 3.842 1.00 57.91 86 ARG A N 1
ATOM 666 C CA . ARG A 1 86 ? 18.750 -10.563 2.464 1.00 57.91 86 ARG A CA 1
ATOM 667 C C . ARG A 1 86 ? 17.335 -9.986 2.476 1.00 57.91 86 ARG A C 1
ATOM 669 O O . ARG A 1 86 ? 16.382 -10.751 2.559 1.00 57.91 86 ARG A O 1
ATOM 676 N N . LYS A 1 87 ? 17.198 -8.652 2.449 1.00 62.47 87 LYS A N 1
ATOM 677 C CA . LYS A 1 87 ? 15.890 -7.984 2.311 1.00 62.47 87 LYS A CA 1
ATOM 678 C C . LYS A 1 87 ? 15.084 -8.711 1.231 1.00 62.47 87 LYS A C 1
ATOM 680 O O . LYS A 1 87 ? 15.612 -8.932 0.137 1.00 62.47 87 LYS A O 1
ATOM 685 N N . HIS A 1 88 ? 13.843 -9.090 1.536 1.00 76.62 88 HIS A N 1
ATOM 686 C CA . HIS A 1 88 ? 12.960 -9.728 0.563 1.00 76.62 88 HIS A CA 1
ATOM 687 C C . HIS A 1 88 ? 12.744 -8.754 -0.594 1.00 76.62 88 HIS A C 1
ATOM 689 O O . HIS A 1 88 ? 12.041 -7.756 -0.449 1.00 76.62 88 HIS A O 1
ATOM 695 N N . LYS A 1 89 ? 13.408 -9.014 -1.727 1.00 81.50 89 LYS A N 1
ATOM 696 C CA . LYS A 1 89 ? 13.441 -8.099 -2.875 1.00 81.50 89 LYS A CA 1
ATOM 697 C C . LYS A 1 89 ? 12.035 -7.713 -3.336 1.00 81.50 89 LYS A C 1
ATOM 699 O O . LYS A 1 89 ? 11.799 -6.536 -3.568 1.00 81.50 89 LYS A O 1
ATOM 704 N N . GLY A 1 90 ? 11.109 -8.677 -3.341 1.00 83.88 90 GLY A N 1
ATOM 705 C CA . GLY A 1 90 ? 9.693 -8.448 -3.636 1.00 83.88 90 GLY A CA 1
ATOM 706 C C . GLY A 1 90 ? 9.078 -7.364 -2.753 1.00 83.88 90 GLY A C 1
ATOM 707 O O . GLY A 1 90 ? 8.591 -6.376 -3.279 1.00 83.88 90 GLY A O 1
ATOM 708 N N . LEU A 1 91 ? 9.214 -7.453 -1.424 1.00 85.62 91 LEU A N 1
ATOM 709 C CA . LEU A 1 91 ? 8.679 -6.435 -0.504 1.00 85.62 91 LEU A CA 1
ATOM 710 C C . LEU A 1 91 ? 9.256 -5.040 -0.773 1.00 85.62 91 LEU A C 1
ATOM 712 O O . LEU A 1 91 ? 8.543 -4.038 -0.697 1.00 85.62 91 LEU A O 1
ATOM 716 N N . VAL A 1 92 ? 10.549 -4.966 -1.097 1.00 89.75 92 VAL A N 1
ATOM 717 C CA . VAL A 1 92 ? 11.201 -3.696 -1.439 1.00 89.75 92 VAL A CA 1
ATOM 718 C C . VAL A 1 92 ? 10.625 -3.135 -2.738 1.00 89.75 92 VAL A C 1
ATOM 720 O O . VAL A 1 92 ? 10.314 -1.949 -2.793 1.00 89.75 92 VAL A O 1
ATOM 723 N N . PHE A 1 93 ? 10.435 -3.968 -3.760 1.00 91.88 93 PHE A N 1
ATOM 724 C CA . PHE A 1 93 ? 9.873 -3.547 -5.045 1.00 91.88 93 PHE A CA 1
ATOM 725 C C . PHE A 1 93 ? 8.413 -3.122 -4.919 1.00 91.88 93 PHE A C 1
ATOM 727 O O . PHE A 1 93 ? 8.059 -2.049 -5.403 1.00 91.88 93 PHE A O 1
ATOM 734 N N . THR A 1 94 ? 7.602 -3.884 -4.182 1.00 92.06 94 THR A N 1
ATOM 735 C CA . THR A 1 94 ? 6.227 -3.529 -3.811 1.00 92.06 94 THR A CA 1
ATOM 736 C C . THR A 1 94 ? 6.182 -2.157 -3.148 1.00 92.06 94 THR A C 1
ATOM 738 O O . THR A 1 94 ? 5.405 -1.296 -3.553 1.00 92.06 94 THR A O 1
ATOM 741 N N . THR A 1 95 ? 7.070 -1.910 -2.180 1.00 91.88 95 THR A N 1
ATOM 742 C CA . THR A 1 95 ? 7.151 -0.614 -1.490 1.00 91.88 95 THR A CA 1
ATOM 743 C C . THR A 1 95 ? 7.531 0.512 -2.454 1.00 91.88 95 THR A C 1
ATOM 745 O O . THR A 1 95 ? 6.912 1.572 -2.427 1.00 91.88 95 THR A O 1
ATOM 748 N N . ILE A 1 96 ? 8.510 0.297 -3.340 1.00 92.31 96 ILE A N 1
ATOM 749 C CA . ILE A 1 96 ? 8.905 1.289 -4.353 1.00 92.31 96 ILE A CA 1
ATOM 750 C C . ILE A 1 96 ? 7.727 1.621 -5.278 1.00 92.31 96 ILE A C 1
ATOM 752 O O . ILE A 1 96 ? 7.447 2.796 -5.510 1.00 92.31 96 ILE A O 1
ATOM 756 N N . CYS A 1 97 ? 7.004 0.614 -5.767 1.00 91.25 97 CYS A N 1
ATOM 757 C CA . CYS A 1 97 ? 5.833 0.823 -6.617 1.00 91.25 97 CYS A CA 1
ATOM 758 C C . CYS A 1 97 ? 4.716 1.565 -5.868 1.00 91.25 97 CYS A C 1
ATOM 760 O O . CYS A 1 97 ? 4.108 2.485 -6.416 1.00 91.25 97 CYS A O 1
ATOM 762 N N . ALA A 1 98 ? 4.500 1.242 -4.589 1.00 89.00 98 ALA A N 1
ATOM 763 C CA . ALA A 1 98 ? 3.548 1.955 -3.747 1.00 89.00 98 ALA A CA 1
ATOM 764 C C . ALA A 1 98 ? 3.916 3.436 -3.570 1.00 89.00 98 ALA A C 1
ATOM 766 O O . ALA A 1 98 ? 3.040 4.296 -3.674 1.00 89.00 98 ALA A O 1
ATOM 767 N N . LEU A 1 99 ? 5.201 3.752 -3.388 1.00 90.19 99 LEU A N 1
ATOM 768 C CA . LEU A 1 99 ? 5.692 5.133 -3.340 1.00 90.19 99 LEU A CA 1
ATOM 769 C C . LEU A 1 99 ? 5.481 5.864 -4.671 1.00 90.19 99 LEU A C 1
ATOM 771 O O . LEU A 1 99 ? 5.020 7.006 -4.679 1.00 90.19 99 LEU A O 1
ATOM 775 N N . ILE A 1 100 ? 5.747 5.204 -5.803 1.00 89.56 100 ILE A N 1
ATOM 776 C CA . ILE A 1 100 ? 5.489 5.770 -7.136 1.00 89.56 100 ILE A CA 1
ATOM 777 C C . ILE A 1 100 ? 4.001 6.104 -7.295 1.00 89.56 100 ILE A C 1
ATOM 779 O O . ILE A 1 100 ? 3.666 7.192 -7.764 1.00 89.56 100 ILE A O 1
ATOM 783 N N . SER A 1 101 ? 3.103 5.222 -6.851 1.00 87.75 101 SER A N 1
ATOM 784 C CA . SER A 1 101 ? 1.655 5.468 -6.877 1.00 87.75 101 SER A CA 1
ATOM 785 C C . SER A 1 101 ? 1.260 6.749 -6.140 1.00 87.75 101 SER A C 1
ATOM 787 O O . SER A 1 101 ? 0.445 7.529 -6.628 1.00 87.75 101 SER A O 1
ATOM 789 N N . VAL A 1 102 ? 1.863 6.991 -4.977 1.00 84.50 102 VAL A N 1
ATOM 790 C CA . VAL A 1 102 ? 1.589 8.162 -4.126 1.00 84.50 102 VAL A CA 1
ATOM 791 C C . VAL A 1 102 ? 2.067 9.451 -4.784 1.00 84.50 102 VAL A C 1
ATOM 793 O O . VAL A 1 102 ? 1.398 10.481 -4.730 1.00 84.50 102 VAL A O 1
ATOM 796 N N . MET A 1 103 ? 3.208 9.401 -5.472 1.00 83.62 103 MET A N 1
ATOM 797 C CA . MET A 1 103 ? 3.689 10.549 -6.242 1.00 83.62 103 MET A CA 1
ATOM 798 C C . MET A 1 103 ? 2.732 10.922 -7.382 1.00 83.62 103 MET A C 1
ATOM 800 O O . MET A 1 103 ? 2.671 12.085 -7.776 1.00 83.62 103 MET A O 1
ATOM 804 N N . ARG A 1 104 ? 1.974 9.952 -7.907 1.00 83.00 104 ARG A N 1
ATOM 805 C CA . ARG A 1 104 ? 0.998 10.163 -8.986 1.00 83.00 104 ARG A CA 1
ATOM 806 C C . ARG A 1 104 ? -0.385 10.562 -8.483 1.00 83.00 104 ARG A C 1
ATOM 808 O O . ARG A 1 104 ? -1.104 11.273 -9.182 1.00 83.00 104 ARG A O 1
ATOM 815 N N . SER A 1 105 ? -0.759 10.114 -7.288 1.00 76.69 105 SER A N 1
ATOM 816 C CA . SER A 1 105 ? -2.070 10.348 -6.693 1.00 76.69 105 SER A CA 1
ATOM 817 C C . SER A 1 105 ? -1.934 10.688 -5.217 1.00 76.69 105 SER A C 1
ATOM 819 O O . SER A 1 105 ? -1.472 9.878 -4.425 1.00 76.69 105 SER A O 1
ATOM 821 N N . GLN A 1 106 ? -2.433 11.862 -4.830 1.00 64.38 106 GLN A N 1
ATOM 822 C CA . GLN A 1 106 ? -2.558 12.258 -3.421 1.00 64.38 106 GLN A CA 1
ATOM 823 C C . GLN A 1 106 ? -3.766 11.597 -2.725 1.00 64.38 106 GLN A C 1
ATOM 825 O O . GLN A 1 106 ? -4.099 11.946 -1.594 1.00 64.38 106 GLN A O 1
ATOM 830 N N . LYS A 1 107 ? -4.474 10.678 -3.401 1.00 66.62 107 LYS A N 1
ATOM 831 C CA . LYS A 1 107 ? -5.553 9.897 -2.782 1.00 66.62 107 LYS A CA 1
ATOM 832 C C . LYS A 1 107 ? -4.961 8.813 -1.883 1.00 66.62 107 LYS A C 1
ATOM 834 O O . LYS A 1 107 ? -3.878 8.306 -2.151 1.00 66.62 107 LYS A O 1
ATOM 839 N N . ALA A 1 108 ? -5.707 8.442 -0.843 1.00 59.50 108 ALA A N 1
ATOM 840 C CA . ALA A 1 108 ? -5.298 7.410 0.101 1.00 59.50 108 ALA A CA 1
ATOM 841 C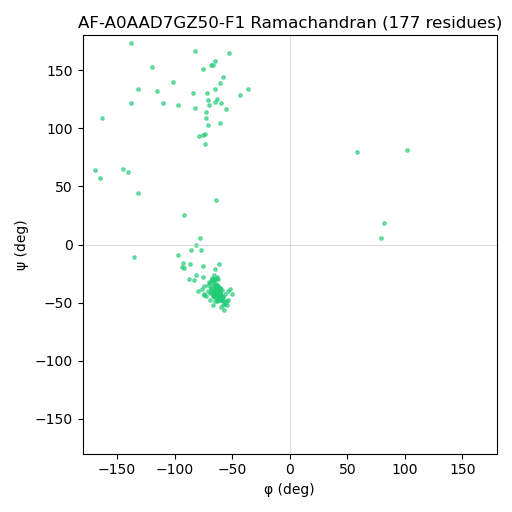 C . ALA A 1 108 ? -4.972 6.094 -0.626 1.00 59.50 108 ALA A C 1
ATOM 843 O O . ALA A 1 108 ? -5.842 5.485 -1.254 1.00 59.50 108 ALA A O 1
ATOM 844 N N . ASN A 1 109 ? -3.711 5.677 -0.526 1.00 78.38 109 ASN A N 1
ATOM 845 C CA . ASN A 1 109 ? -3.237 4.391 -1.007 1.00 78.38 109 ASN A CA 1
ATOM 846 C C . ASN A 1 109 ? -3.513 3.323 0.066 1.00 78.38 109 ASN A C 1
ATOM 848 O O . ASN A 1 109 ? -3.163 3.516 1.235 1.00 78.38 109 ASN A O 1
ATOM 852 N N . ASN A 1 110 ? -4.114 2.199 -0.334 1.00 86.44 110 ASN A N 1
ATOM 853 C CA . ASN A 1 110 ? -4.380 1.049 0.540 1.00 86.44 110 ASN A CA 1
ATOM 854 C C . ASN A 1 110 ? -3.131 0.615 1.325 1.00 86.44 110 ASN A C 1
ATOM 856 O O . ASN A 1 110 ? -3.202 0.410 2.535 1.00 86.44 110 ASN A O 1
ATOM 860 N N . PHE A 1 111 ? -1.974 0.575 0.660 1.00 89.81 111 PHE A N 1
ATOM 861 C CA . PHE A 1 111 ? -0.691 0.240 1.275 1.00 89.81 111 PHE A CA 1
ATOM 862 C C . PHE A 1 111 ? -0.349 1.184 2.438 1.00 89.81 111 PHE A C 1
ATOM 864 O O . PHE A 1 111 ? -0.092 0.741 3.554 1.00 89.81 111 PHE A O 1
ATOM 871 N N . GLN A 1 112 ? -0.395 2.498 2.208 1.00 91.06 112 GLN A N 1
ATOM 872 C CA . GLN A 1 112 ? -0.019 3.493 3.218 1.00 91.06 112 GLN A CA 1
ATOM 873 C C . GLN A 1 112 ? -0.961 3.502 4.424 1.00 91.06 112 GLN A C 1
ATOM 875 O O . GLN A 1 112 ? -0.521 3.783 5.540 1.00 91.06 112 GLN A O 1
ATOM 880 N N . LEU A 1 113 ? -2.250 3.222 4.201 1.00 91.62 113 LEU A N 1
ATOM 881 C CA . LEU A 1 113 ? -3.240 3.093 5.268 1.00 91.62 113 LEU A CA 1
ATOM 882 C C . LEU A 1 113 ? -2.915 1.895 6.164 1.00 91.62 113 LEU A C 1
ATOM 884 O O . LEU A 1 113 ? -2.853 2.052 7.383 1.00 91.62 113 LEU A O 1
ATOM 888 N N . VAL A 1 114 ? -2.647 0.729 5.571 1.00 93.00 114 VAL A N 1
ATOM 889 C CA . VAL A 1 114 ? -2.290 -0.480 6.326 1.00 93.00 114 VAL A CA 1
ATOM 890 C C . VAL A 1 114 ? -0.987 -0.279 7.097 1.00 93.00 114 VAL A C 1
ATOM 892 O O . VAL A 1 114 ? -0.944 -0.555 8.294 1.00 93.00 114 VAL A O 1
ATOM 895 N N . ILE A 1 115 ? 0.047 0.287 6.465 1.00 93.94 115 ILE A N 1
ATOM 896 C CA . ILE A 1 115 ? 1.308 0.611 7.147 1.00 93.94 115 ILE A CA 1
ATOM 897 C C . ILE A 1 115 ? 1.086 1.630 8.274 1.00 93.94 115 ILE A C 1
ATOM 899 O O . ILE A 1 115 ? 1.605 1.450 9.373 1.00 93.94 115 ILE A O 1
ATOM 903 N N . GLY A 1 116 ? 0.288 2.677 8.049 1.00 94.56 116 GLY A N 1
ATOM 904 C CA . GLY A 1 116 ? -0.035 3.672 9.074 1.00 94.56 116 GLY A CA 1
ATOM 905 C C . GLY A 1 116 ? -0.744 3.068 10.291 1.00 94.56 116 GLY A C 1
ATOM 906 O O . GLY A 1 116 ? -0.362 3.335 11.431 1.00 94.56 116 GLY A O 1
ATOM 907 N N . LEU A 1 117 ? -1.738 2.208 10.060 1.00 94.75 117 LEU A N 1
ATOM 908 C CA . LEU A 1 117 ? -2.445 1.486 11.120 1.00 94.75 117 LEU A CA 1
ATOM 909 C C . LEU A 1 117 ? -1.526 0.506 11.857 1.00 94.75 117 LEU A C 1
ATOM 911 O O . LEU A 1 117 ? -1.572 0.444 13.084 1.00 94.75 117 LEU A O 1
ATOM 915 N N . PHE A 1 118 ? -0.652 -0.199 11.135 1.00 95.06 118 PHE A N 1
ATOM 916 C CA . PHE A 1 118 ? 0.355 -1.079 11.725 1.00 95.06 118 PHE A CA 1
ATOM 917 C C . PHE A 1 118 ? 1.315 -0.314 12.646 1.00 95.06 118 PHE A C 1
ATOM 919 O O . PHE A 1 118 ? 1.560 -0.746 13.772 1.00 95.06 118 PHE A O 1
ATOM 926 N N . LEU A 1 119 ? 1.821 0.842 12.207 1.00 96.31 119 LEU A N 1
ATOM 927 C CA . LEU A 1 119 ? 2.708 1.689 13.008 1.00 96.31 119 LEU A CA 1
ATOM 928 C C . LEU A 1 119 ? 2.012 2.171 14.283 1.00 96.31 119 LEU A C 1
ATOM 930 O O . LEU A 1 119 ? 2.577 2.064 15.371 1.00 96.31 119 LEU A O 1
ATOM 934 N N . LEU A 1 120 ? 0.769 2.648 14.159 1.00 96.19 120 LEU A N 1
ATOM 935 C CA . LEU A 1 120 ? -0.017 3.084 15.310 1.00 96.19 120 LEU A CA 1
ATOM 936 C C . LEU A 1 120 ? -0.267 1.931 16.295 1.00 96.19 120 LEU A C 1
ATOM 938 O O . LEU A 1 120 ? -0.057 2.101 17.494 1.00 96.19 120 LEU A O 1
ATOM 942 N N . GLY A 1 121 ? -0.673 0.758 15.798 1.00 94.44 121 GLY A N 1
ATOM 943 C CA . GLY A 1 121 ? -0.910 -0.435 16.616 1.00 94.44 121 GLY A CA 1
ATOM 944 C C . GLY A 1 121 ? 0.358 -0.990 17.273 1.00 94.44 121 GLY A C 1
ATOM 945 O O . GLY A 1 121 ? 0.287 -1.572 18.350 1.00 94.44 121 GLY A O 1
ATOM 946 N N . SER A 1 122 ? 1.522 -0.743 16.668 1.00 96.06 122 SER A N 1
ATOM 947 C CA . SER A 1 122 ? 2.835 -1.118 17.209 1.00 96.06 122 SER A CA 1
ATOM 948 C C . SER A 1 122 ? 3.374 -0.129 18.251 1.00 96.06 122 SER A C 1
ATOM 950 O O . SER A 1 122 ? 4.468 -0.328 18.772 1.00 96.06 122 SER A O 1
ATOM 952 N N . GLY A 1 123 ? 2.636 0.943 18.559 1.00 94.94 123 GLY A N 1
ATOM 953 C CA . GLY A 1 123 ? 3.043 1.949 19.542 1.00 94.94 123 GLY A CA 1
ATOM 954 C C . GLY A 1 123 ? 4.007 3.012 19.009 1.00 94.94 123 GLY A C 1
ATOM 955 O O . GLY A 1 123 ? 4.649 3.693 19.810 1.00 94.94 123 GLY A O 1
ATOM 956 N N . ALA A 1 124 ? 4.112 3.184 17.685 1.00 96.62 124 ALA A N 1
ATOM 957 C CA . ALA A 1 124 ? 4.927 4.246 17.101 1.00 96.62 124 ALA A CA 1
ATOM 958 C C . ALA A 1 124 ? 4.426 5.631 17.542 1.00 96.62 124 ALA A C 1
ATOM 960 O O . ALA A 1 124 ? 3.225 5.917 17.591 1.00 96.62 124 ALA A O 1
ATOM 961 N N . SER A 1 125 ? 5.363 6.523 17.844 1.00 96.94 125 SER A N 1
ATOM 962 C CA . SER A 1 125 ? 5.053 7.891 18.229 1.00 96.94 125 SER A CA 1
ATOM 963 C C . SER A 1 125 ? 4.488 8.683 17.048 1.00 96.94 125 SER A C 1
ATOM 965 O O . SER A 1 125 ? 4.822 8.459 15.882 1.00 96.94 125 SER A O 1
ATOM 967 N N . LYS A 1 126 ? 3.691 9.716 17.352 1.00 96.62 126 LYS A N 1
ATOM 968 C CA . LYS A 1 126 ? 3.179 10.650 16.338 1.00 96.62 126 LYS A CA 1
ATOM 969 C C . LYS A 1 126 ? 4.296 11.216 15.451 1.00 96.62 126 LYS A C 1
ATOM 971 O O . LYS A 1 126 ? 4.093 11.388 14.258 1.00 96.62 126 LYS A O 1
ATOM 976 N N . ARG A 1 127 ? 5.474 11.505 16.018 1.00 97.00 127 ARG A N 1
ATOM 977 C CA . ARG A 1 127 ? 6.598 12.092 15.269 1.00 97.00 127 ARG A CA 1
ATOM 978 C C . ARG A 1 127 ? 7.182 11.104 14.259 1.00 97.00 127 ARG A C 1
ATOM 980 O O . ARG A 1 127 ? 7.469 11.514 13.144 1.00 97.00 127 ARG A O 1
ATOM 987 N N . GLU A 1 128 ? 7.326 9.833 14.628 1.00 97.00 128 GLU A N 1
ATOM 988 C CA . GLU A 1 128 ? 7.808 8.785 13.715 1.00 97.00 128 GLU A CA 1
ATOM 989 C C . GLU A 1 128 ? 6.833 8.569 12.557 1.00 97.00 128 GLU A C 1
ATOM 991 O O . GLU A 1 128 ? 7.247 8.519 11.402 1.00 97.00 128 GLU A O 1
ATOM 996 N N . ILE A 1 129 ? 5.533 8.531 12.860 1.00 97.19 129 ILE A N 1
ATOM 997 C CA . ILE A 1 129 ? 4.477 8.407 11.852 1.00 97.19 129 ILE A CA 1
ATOM 998 C C . ILE A 1 129 ? 4.501 9.591 10.879 1.00 97.19 129 ILE A C 1
ATOM 1000 O O . ILE A 1 129 ? 4.453 9.378 9.674 1.00 97.19 129 ILE A O 1
ATOM 1004 N N . GLU A 1 130 ? 4.621 10.831 11.361 1.00 96.62 130 GLU A N 1
ATOM 1005 C CA . GLU A 1 130 ? 4.694 12.006 10.476 1.00 96.62 130 GLU A CA 1
ATOM 1006 C C . GLU A 1 130 ? 5.953 11.994 9.593 1.00 96.62 130 GLU A C 1
ATOM 1008 O O . GLU A 1 130 ? 5.884 12.339 8.415 1.00 96.62 130 GLU A O 1
ATOM 1013 N N . VAL A 1 131 ? 7.101 11.542 10.113 1.00 96.69 131 VAL A N 1
ATOM 1014 C CA . VAL A 1 131 ? 8.324 11.383 9.304 1.00 96.69 131 VAL A CA 1
ATOM 1015 C C . VAL A 1 131 ? 8.105 10.373 8.174 1.00 96.69 131 VAL A C 1
ATOM 1017 O O . VAL A 1 131 ? 8.460 10.647 7.027 1.00 96.69 131 VAL A O 1
ATOM 1020 N N . LEU A 1 132 ? 7.493 9.226 8.474 1.00 94.62 132 LEU A N 1
ATOM 1021 C CA . LEU A 1 132 ? 7.196 8.198 7.475 1.00 94.62 132 LEU A CA 1
ATOM 1022 C C . LEU A 1 132 ? 6.115 8.647 6.486 1.00 94.62 132 LEU A C 1
ATOM 1024 O O . LEU A 1 132 ? 6.205 8.325 5.300 1.00 94.62 132 LEU A O 1
ATOM 1028 N N . ALA A 1 133 ? 5.154 9.453 6.937 1.00 92.88 133 ALA A N 1
ATOM 1029 C CA . ALA A 1 133 ? 4.142 10.048 6.078 1.00 92.88 133 ALA A CA 1
ATOM 1030 C C . ALA A 1 133 ? 4.756 11.024 5.070 1.00 92.88 133 ALA A C 1
ATOM 1032 O O . ALA A 1 133 ? 4.473 10.946 3.876 1.00 92.88 133 ALA A O 1
ATOM 1033 N N . HIS A 1 134 ? 5.674 11.882 5.519 1.00 91.19 134 HIS A N 1
ATOM 1034 C CA . HIS A 1 134 ? 6.425 12.771 4.632 1.00 91.19 134 HIS A CA 1
ATOM 1035 C C . HIS A 1 134 ? 7.329 12.020 3.647 1.00 91.19 134 HIS A C 1
ATOM 1037 O O . HIS A 1 134 ? 7.540 12.496 2.534 1.00 91.19 134 HIS A O 1
ATOM 1043 N N . ALA A 1 135 ? 7.829 10.840 4.022 1.00 91.38 135 ALA A N 1
ATOM 1044 C CA . ALA A 1 135 ? 8.565 9.954 3.120 1.00 91.38 135 ALA A CA 1
ATOM 1045 C C . ALA A 1 135 ? 7.656 9.171 2.147 1.00 91.38 135 ALA A C 1
ATOM 1047 O O . ALA A 1 135 ? 8.162 8.437 1.300 1.00 91.38 135 ALA A O 1
ATOM 1048 N N . GLY A 1 136 ? 6.330 9.296 2.269 1.00 88.94 136 GLY A N 1
ATOM 1049 C CA . GLY A 1 136 ? 5.347 8.580 1.457 1.00 88.94 136 GLY A CA 1
ATOM 1050 C C . GLY A 1 136 ? 5.103 7.129 1.884 1.00 88.94 136 GLY A C 1
ATOM 1051 O O . GLY A 1 136 ? 4.360 6.422 1.210 1.00 88.94 136 GLY A O 1
ATOM 1052 N N . LEU A 1 137 ? 5.682 6.664 2.991 1.00 90.81 137 LEU A N 1
ATOM 1053 C CA . LEU A 1 137 ? 5.554 5.274 3.451 1.00 90.81 137 LEU A CA 1
ATOM 1054 C C . LEU A 1 137 ? 4.247 5.008 4.205 1.00 90.81 137 LEU A C 1
ATOM 1056 O O . LEU A 1 137 ? 3.759 3.881 4.213 1.00 90.81 137 LEU A O 1
ATOM 1060 N N . SER A 1 138 ? 3.668 6.037 4.818 1.00 92.62 138 SER A N 1
ATOM 1061 C CA . SER A 1 138 ? 2.385 5.961 5.517 1.00 92.62 138 SER A CA 1
ATOM 1062 C C . SER A 1 138 ? 1.517 7.178 5.210 1.00 92.62 138 SER A C 1
ATOM 1064 O O . SER A 1 138 ? 1.944 8.130 4.562 1.00 92.62 138 SER A O 1
ATOM 1066 N N . ILE A 1 139 ? 0.280 7.155 5.689 1.00 92.25 139 ILE A N 1
ATOM 1067 C CA . ILE A 1 139 ? -0.558 8.355 5.789 1.00 92.25 139 ILE A CA 1
ATOM 1068 C C . ILE A 1 139 ? -0.219 9.144 7.069 1.00 92.25 139 ILE A C 1
ATOM 1070 O O . ILE A 1 139 ? 0.461 8.628 7.961 1.00 92.25 139 ILE A O 1
ATOM 1074 N N . SER A 1 140 ? -0.685 10.394 7.163 1.00 93.31 140 SER A N 1
ATOM 1075 C CA . SER A 1 140 ? -0.459 11.246 8.340 1.00 93.31 140 SER A CA 1
ATOM 1076 C C . SER A 1 140 ? -1.143 10.698 9.593 1.00 93.31 140 SER A C 1
ATOM 1078 O O . SER A 1 140 ? -2.142 9.978 9.520 1.00 93.31 140 SER A O 1
ATOM 1080 N N . TYR A 1 141 ? -0.664 11.097 10.773 1.00 95.00 141 TYR A N 1
ATOM 1081 C CA . TYR A 1 141 ? -1.238 10.636 12.038 1.00 95.00 141 TYR A CA 1
ATOM 1082 C C . TYR A 1 141 ? -2.718 11.022 12.187 1.00 95.00 141 TYR A C 1
ATOM 1084 O O . TYR A 1 141 ? -3.530 10.249 12.706 1.00 95.00 141 TYR A O 1
ATOM 1092 N N . SER A 1 142 ? -3.087 12.219 11.720 1.00 94.56 142 SER A N 1
ATOM 1093 C CA . SER A 1 142 ? -4.478 12.682 11.736 1.00 94.56 142 SER A CA 1
ATOM 1094 C C . SER A 1 142 ? -5.383 11.800 10.876 1.00 94.56 142 SER A C 1
ATOM 1096 O O . SER A 1 142 ? -6.451 11.411 11.346 1.00 94.56 142 SER A O 1
ATOM 1098 N N . ALA A 1 143 ? -4.932 11.429 9.674 1.00 92.81 143 ALA A N 1
ATOM 1099 C CA . ALA A 1 143 ? -5.668 10.540 8.781 1.00 92.81 143 ALA A CA 1
ATOM 1100 C C . ALA A 1 143 ? -5.814 9.133 9.382 1.00 92.81 143 ALA A C 1
ATOM 1102 O O . ALA A 1 143 ? -6.899 8.559 9.350 1.00 92.81 143 ALA A O 1
ATOM 1103 N N . ILE A 1 144 ? -4.763 8.596 10.017 1.00 94.12 144 ILE A N 1
ATOM 1104 C CA . ILE A 1 144 ? -4.851 7.300 10.716 1.00 94.12 144 ILE A CA 1
ATOM 1105 C C . ILE A 1 144 ? -5.910 7.368 11.816 1.00 94.12 144 ILE A C 1
ATOM 1107 O O . ILE A 1 144 ? -6.751 6.481 11.919 1.00 94.12 144 ILE A O 1
ATOM 1111 N N . THR A 1 145 ? -5.911 8.434 12.618 1.00 94.44 145 THR A N 1
ATOM 1112 C CA . THR A 1 145 ? -6.887 8.609 13.705 1.00 94.44 145 THR A CA 1
ATOM 1113 C C . THR A 1 145 ? -8.326 8.661 13.178 1.00 94.44 145 THR A C 1
ATOM 1115 O O . THR A 1 145 ? -9.238 8.127 13.807 1.00 94.44 145 THR A O 1
ATOM 1118 N N . GLU A 1 146 ? -8.549 9.287 12.022 1.00 93.38 146 GLU A N 1
ATOM 1119 C CA . GLU A 1 146 ? -9.851 9.292 11.350 1.00 93.38 146 GLU A CA 1
ATOM 1120 C C . GLU A 1 146 ? -10.261 7.885 10.894 1.00 93.38 146 GLU A C 1
ATOM 1122 O O . GLU A 1 146 ? -11.383 7.452 11.165 1.00 93.38 146 GLU A O 1
ATOM 1127 N N . HIS A 1 147 ? -9.337 7.119 10.313 1.00 92.38 147 HIS A N 1
ATOM 1128 C CA . HIS A 1 147 ? -9.592 5.725 9.951 1.00 92.38 147 HIS A CA 1
ATOM 1129 C C . HIS A 1 147 ? -9.835 4.822 11.160 1.00 92.38 147 HIS A C 1
ATOM 1131 O O . HIS A 1 147 ? -10.695 3.953 11.085 1.00 92.38 147 HIS A O 1
ATOM 1137 N N . VAL A 1 148 ? -9.167 5.050 12.293 1.00 94.25 148 VAL A N 1
ATOM 1138 C CA . VAL A 1 148 ? -9.450 4.333 13.548 1.00 94.25 148 VAL A CA 1
ATOM 1139 C C . VAL A 1 148 ? -10.865 4.633 14.046 1.00 94.25 148 VAL A C 1
ATOM 1141 O O . VAL A 1 148 ? -11.553 3.726 14.509 1.00 94.25 148 VAL A O 1
ATOM 1144 N N . LYS A 1 149 ? -11.342 5.878 13.919 1.00 94.19 149 LYS A N 1
ATOM 1145 C CA . LYS A 1 149 ? -12.739 6.214 14.240 1.00 94.19 149 LYS A CA 1
ATOM 1146 C C . LYS A 1 149 ? -13.717 5.495 13.310 1.00 94.19 149 LYS A C 1
ATOM 1148 O O . LYS A 1 149 ? -14.687 4.937 13.812 1.00 94.19 149 LYS A O 1
ATOM 1153 N N . SER A 1 150 ? -13.445 5.466 12.001 1.00 91.38 150 SER A N 1
ATOM 1154 C CA . SER A 1 150 ? -14.241 4.694 11.028 1.00 91.38 150 SER A CA 1
ATOM 1155 C C . SER A 1 150 ? -14.275 3.215 11.398 1.00 91.38 150 SER A C 1
ATOM 1157 O O . SER A 1 150 ? -15.345 2.636 11.523 1.00 91.38 150 SER A O 1
ATOM 1159 N N . LEU A 1 151 ? -13.112 2.628 11.686 1.00 92.19 151 LEU A N 1
ATOM 1160 C CA . LEU A 1 151 ? -12.974 1.229 12.083 1.00 92.19 151 LEU A CA 1
ATOM 1161 C C . LEU A 1 151 ? -13.750 0.921 13.374 1.00 92.19 151 LEU A C 1
ATOM 1163 O O . LEU A 1 151 ? -14.407 -0.110 13.482 1.00 92.19 151 LEU A O 1
ATOM 1167 N N . SER A 1 152 ? -13.714 1.831 14.351 1.00 93.50 152 SER A N 1
ATOM 1168 C CA . SER A 1 152 ? -14.479 1.701 15.594 1.00 93.50 152 SER A CA 1
ATOM 1169 C C . SER A 1 152 ? -15.990 1.755 15.351 1.00 93.50 152 SER A C 1
ATOM 1171 O O . SER A 1 152 ? -16.732 0.982 15.953 1.00 93.50 152 SER A O 1
ATOM 1173 N N . GLN A 1 153 ? -16.448 2.634 14.456 1.00 94.19 153 GLN A N 1
ATOM 1174 C CA . GLN A 1 153 ? -17.855 2.716 14.058 1.00 94.19 153 GLN A CA 1
ATOM 1175 C C . GLN A 1 153 ? -18.299 1.457 13.303 1.00 94.19 153 GLN A C 1
ATOM 1177 O O . GLN A 1 153 ? -19.350 0.907 13.620 1.00 94.19 153 GLN A O 1
ATOM 1182 N N . GLU A 1 154 ? -17.480 0.974 12.365 1.00 93.31 154 GLU A N 1
ATOM 1183 C CA . GLU A 1 154 ? -17.701 -0.273 11.622 1.00 93.31 154 GLU A CA 1
ATOM 1184 C C . GLU A 1 154 ? -17.852 -1.462 12.586 1.00 93.31 154 GLU A C 1
ATOM 1186 O O . GLU A 1 154 ? -18.848 -2.182 12.525 1.00 93.31 154 GLU A O 1
ATOM 1191 N N . GLY A 1 155 ? -16.929 -1.613 13.542 1.00 91.19 155 GLY A N 1
ATOM 1192 C CA . GLY A 1 155 ? -16.993 -2.676 14.549 1.00 91.19 155 GLY A CA 1
ATOM 1193 C C . GLY A 1 155 ? -18.169 -2.537 15.521 1.00 91.19 155 GLY A C 1
ATOM 1194 O O . GLY A 1 155 ? -18.775 -3.535 15.908 1.00 91.19 155 GLY A O 1
ATOM 1195 N N . MET A 1 156 ? -18.543 -1.312 15.905 1.00 93.31 156 MET A N 1
ATOM 1196 C CA . MET A 1 156 ? -19.718 -1.086 16.754 1.00 93.31 156 MET A CA 1
ATOM 1197 C C . MET A 1 156 ? -21.011 -1.506 16.054 1.00 93.31 156 MET A C 1
ATOM 1199 O O . MET A 1 156 ? -21.911 -2.037 16.707 1.00 93.31 156 MET A O 1
ATOM 1203 N N . GLU A 1 157 ? -21.106 -1.285 14.745 1.00 93.25 157 GLU A N 1
ATOM 1204 C CA . GLU A 1 157 ? -22.262 -1.718 13.968 1.00 93.25 157 GLU A CA 1
ATOM 1205 C C . GLU A 1 157 ? -22.314 -3.246 13.844 1.00 93.25 157 GLU A C 1
ATOM 1207 O O . GLU A 1 157 ? -23.370 -3.832 14.069 1.00 93.25 157 GLU A O 1
ATOM 1212 N N . GLU A 1 158 ? -21.173 -3.909 13.618 1.00 90.56 158 GLU A N 1
ATOM 1213 C CA . GLU A 1 158 ? -21.088 -5.379 13.650 1.00 90.56 158 GLU A CA 1
ATOM 1214 C C . GLU A 1 158 ? -21.542 -5.950 15.004 1.00 90.56 158 GLU A C 1
ATOM 1216 O O . GLU A 1 158 ? -22.350 -6.880 15.053 1.00 90.56 158 GLU A O 1
ATOM 1221 N N . ILE A 1 159 ? -21.085 -5.361 16.116 1.00 90.75 159 ILE A N 1
ATOM 1222 C CA . ILE A 1 159 ? -21.504 -5.768 17.465 1.00 90.75 159 ILE A CA 1
ATOM 1223 C C . ILE A 1 159 ? -23.003 -5.529 17.666 1.00 90.75 159 ILE A C 1
ATOM 1225 O O . ILE A 1 159 ? -23.689 -6.382 18.227 1.00 90.75 159 ILE A O 1
ATOM 1229 N N . ARG A 1 160 ? -23.536 -4.386 17.219 1.00 92.25 160 ARG A N 1
ATOM 1230 C CA . ARG A 1 160 ? -24.965 -4.070 17.347 1.00 92.25 160 ARG A CA 1
ATOM 1231 C C . ARG A 1 160 ? -25.827 -5.093 16.611 1.00 92.25 160 ARG A C 1
ATOM 1233 O O . ARG A 1 160 ? -26.830 -5.535 17.169 1.00 92.25 160 ARG A O 1
ATOM 1240 N N . GLU A 1 161 ? -25.447 -5.471 15.397 1.00 92.38 161 GLU A N 1
ATOM 1241 C CA . GLU A 1 161 ? -26.159 -6.498 14.633 1.00 92.38 161 GLU A CA 1
ATOM 1242 C C . GLU A 1 161 ? -26.062 -7.872 15.306 1.00 92.38 16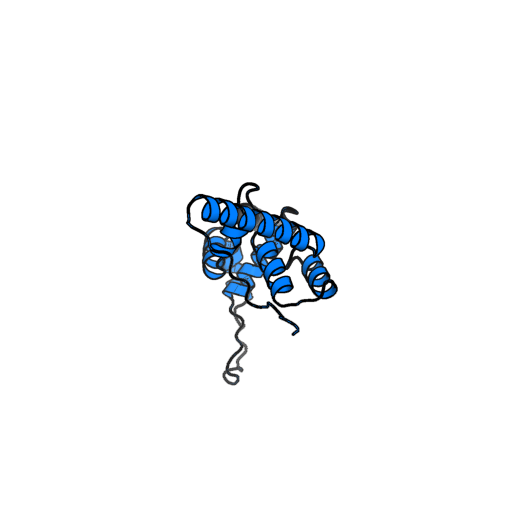1 GLU A C 1
ATOM 1244 O O . GLU A 1 161 ? -27.074 -8.562 15.453 1.00 92.38 161 GLU A O 1
ATOM 1249 N N . LEU A 1 162 ? -24.888 -8.229 15.835 1.00 90.25 162 LEU A N 1
ATOM 1250 C CA . LEU A 1 162 ? -24.715 -9.467 16.593 1.00 90.25 162 LEU A CA 1
ATOM 1251 C C . LEU A 1 162 ? -25.631 -9.509 17.825 1.00 90.25 162 LEU A C 1
ATOM 1253 O O . LEU A 1 162 ? -26.345 -10.492 18.016 1.00 90.25 162 LEU A O 1
ATOM 1257 N N . VAL A 1 163 ? -25.676 -8.432 18.615 1.00 90.81 163 VAL A N 1
ATOM 1258 C CA . VAL A 1 163 ? -26.506 -8.332 19.829 1.00 90.81 163 VAL A CA 1
ATOM 1259 C C . VAL A 1 163 ? -28.001 -8.420 19.520 1.00 90.81 163 VAL A C 1
ATOM 1261 O O . VAL A 1 163 ? -28.750 -9.000 20.298 1.00 90.81 163 VAL A O 1
ATOM 1264 N N . LYS A 1 164 ? -28.459 -7.879 18.384 1.00 91.12 164 LYS A N 1
ATOM 1265 C CA . LYS A 1 164 ? -29.862 -8.030 17.955 1.00 91.12 164 LYS A CA 1
ATOM 1266 C C . LYS A 1 164 ? -30.210 -9.475 17.588 1.00 91.12 164 LYS A C 1
ATOM 1268 O O . LYS A 1 164 ? -31.367 -9.867 17.715 1.00 91.12 164 LYS A O 1
ATOM 1273 N N . SER A 1 165 ? -29.234 -10.239 17.097 1.00 91.25 165 SER A N 1
ATOM 1274 C CA . SER A 1 165 ? -29.434 -11.602 16.590 1.00 91.25 165 SER A CA 1
ATOM 1275 C C . SER A 1 165 ? -29.203 -12.706 17.629 1.00 91.25 165 SER A C 1
ATOM 1277 O O . SER A 1 165 ? -29.679 -13.825 17.446 1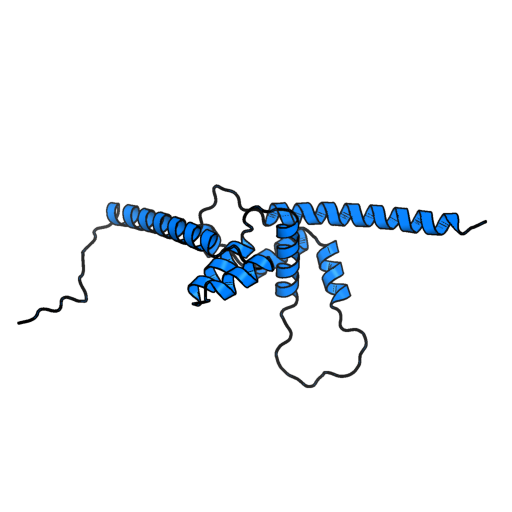.00 91.25 165 SER A O 1
ATOM 1279 N N . ALA A 1 166 ? -28.494 -12.408 18.719 1.00 84.62 166 ALA A N 1
ATOM 1280 C CA . ALA A 1 166 ? -28.088 -13.378 19.728 1.00 84.62 166 ALA A CA 1
ATOM 1281 C C . ALA A 1 166 ? -28.661 -13.048 21.114 1.00 84.62 166 ALA A C 1
ATOM 1283 O O . ALA A 1 166 ? -28.895 -11.894 21.462 1.00 84.62 166 ALA A O 1
ATOM 1284 N N . MET A 1 167 ? -28.844 -14.070 21.956 1.00 81.88 167 MET A N 1
ATOM 1285 C CA . MET A 1 167 ? -29.064 -13.845 23.386 1.00 81.88 167 MET A CA 1
ATOM 1286 C C . MET A 1 167 ? -27.745 -13.407 24.027 1.00 81.88 167 MET A C 1
ATOM 1288 O O . MET A 1 167 ? -26.796 -14.186 24.090 1.00 81.88 167 MET A O 1
ATOM 1292 N N . CYS A 1 168 ? -27.682 -12.168 24.509 1.00 78.94 168 CYS A N 1
ATOM 1293 C CA . CYS A 1 168 ? -26.501 -11.633 25.180 1.00 78.94 168 CYS A CA 1
ATOM 1294 C C . CYS A 1 168 ? -26.680 -11.635 26.701 1.00 78.94 168 CYS A C 1
ATOM 1296 O O . CYS A 1 168 ? -27.735 -11.267 27.214 1.00 78.94 168 CYS A O 1
ATOM 1298 N N . GLN A 1 169 ? -25.619 -11.991 27.424 1.00 80.88 169 GLN A N 1
ATOM 1299 C CA . GLN A 1 169 ? -25.518 -11.816 28.870 1.00 80.88 169 GLN A CA 1
ATOM 1300 C C . GLN A 1 169 ? -24.389 -10.828 29.163 1.00 80.88 169 GLN A C 1
ATOM 1302 O O . GLN A 1 169 ? -23.294 -10.951 28.619 1.00 80.88 169 GLN A O 1
ATOM 1307 N N . ILE A 1 170 ? -24.653 -9.843 30.020 1.00 78.12 170 ILE A N 1
ATOM 1308 C CA . ILE A 1 170 ? -23.627 -8.909 30.484 1.00 78.12 170 ILE A CA 1
ATOM 1309 C C . ILE A 1 170 ? -22.870 -9.588 31.626 1.00 78.12 170 ILE A C 1
ATOM 1311 O O . ILE A 1 170 ? -23.460 -9.889 32.663 1.00 78.12 170 ILE A O 1
ATOM 1315 N N . VAL A 1 171 ? -21.573 -9.820 31.433 1.00 79.81 171 VAL A N 1
ATOM 1316 C CA . VAL A 1 171 ? -20.670 -10.332 32.468 1.00 79.81 171 VAL A CA 1
ATOM 1317 C C . VAL A 1 171 ? -19.713 -9.210 32.851 1.00 79.81 171 VAL A C 1
ATOM 1319 O O . VAL A 1 171 ? -19.016 -8.669 31.998 1.00 79.81 171 VAL A O 1
ATOM 1322 N N . TRP A 1 172 ? -19.706 -8.843 34.130 1.00 80.25 172 TRP A N 1
ATOM 1323 C CA . TRP A 1 172 ? -18.751 -7.894 34.700 1.00 80.25 172 TRP A CA 1
ATOM 1324 C C . TRP A 1 172 ? -17.607 -8.671 35.356 1.00 80.25 172 TRP A C 1
ATOM 1326 O O . TRP A 1 172 ? -17.861 -9.447 36.274 1.00 80.25 172 TRP A O 1
ATOM 1336 N N . ASP A 1 173 ? -16.366 -8.467 34.904 1.00 81.38 173 ASP A N 1
ATOM 1337 C CA . ASP A 1 173 ? -15.183 -9.207 35.383 1.00 81.38 173 ASP A CA 1
ATOM 1338 C C . ASP A 1 173 ? -14.371 -8.474 36.473 1.00 81.38 173 ASP A C 1
ATOM 1340 O O . ASP A 1 173 ? -13.505 -9.074 37.100 1.00 81.38 173 ASP A O 1
ATOM 1344 N N . ASN A 1 174 ? -14.686 -7.202 36.751 1.00 70.75 174 ASN A N 1
ATOM 1345 C CA . ASN A 1 174 ? -13.940 -6.325 37.666 1.00 70.75 174 ASN A CA 1
ATOM 1346 C C . ASN A 1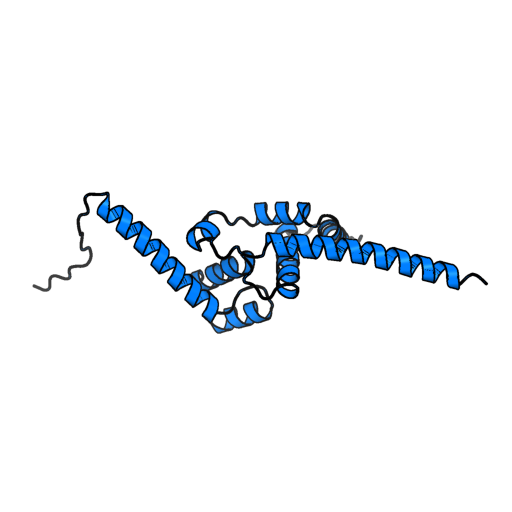 174 ? -14.848 -5.594 38.676 1.00 70.75 174 ASN A C 1
ATOM 1348 O O . ASN A 1 174 ? -14.714 -4.394 38.923 1.00 70.75 174 ASN A O 1
ATOM 1352 N N . LEU A 1 175 ? -15.803 -6.307 39.277 1.00 70.75 175 LEU A N 1
ATOM 1353 C CA . LEU A 1 175 ? -16.551 -5.800 40.432 1.00 70.75 175 LEU A CA 1
ATOM 1354 C C . LEU A 1 175 ? -15.650 -5.833 41.677 1.00 70.75 175 LEU A C 1
ATOM 1356 O O . LEU A 1 175 ? -15.552 -6.851 42.357 1.00 70.75 175 LEU A O 1
ATOM 1360 N N . ASN A 1 176 ? -14.997 -4.710 41.989 1.00 72.31 176 ASN A N 1
ATOM 1361 C CA . ASN A 1 176 ? -14.356 -4.521 43.290 1.00 72.31 176 ASN A CA 1
ATOM 1362 C C . ASN A 1 176 ? -15.443 -4.277 44.347 1.00 72.31 176 ASN A C 1
ATOM 1364 O O . ASN A 1 176 ? -15.832 -3.137 44.607 1.00 72.31 176 ASN A O 1
ATOM 1368 N N . ILE A 1 177 ? -15.989 -5.357 44.905 1.00 72.25 177 ILE A N 1
ATOM 1369 C CA . ILE A 1 177 ? -16.918 -5.281 46.032 1.00 72.25 177 ILE A CA 1
ATOM 1370 C C . ILE A 1 177 ? -16.078 -4.967 47.271 1.00 72.25 177 ILE A C 1
ATOM 1372 O O . ILE A 1 177 ? -15.507 -5.861 47.886 1.00 72.25 177 ILE A O 1
ATOM 1376 N N . ALA A 1 178 ? -15.961 -3.685 47.608 1.00 69.12 178 ALA A N 1
ATOM 1377 C CA . ALA A 1 178 ? -15.413 -3.273 48.892 1.00 69.12 178 ALA A CA 1
ATOM 1378 C C . ALA A 1 178 ? -16.455 -3.584 49.981 1.00 69.12 178 ALA A C 1
ATOM 1380 O O . ALA A 1 178 ? -17.510 -2.948 50.016 1.00 69.12 178 ALA A O 1
ATOM 1381 N N . PHE A 1 179 ? -16.177 -4.591 50.811 1.00 61.41 179 PHE A N 1
ATOM 1382 C CA . PHE A 1 179 ? -16.885 -4.866 52.069 1.00 61.41 179 PHE A CA 1
ATOM 1383 C C . PHE A 1 179 ? -16.156 -4.214 53.243 1.00 61.41 179 PHE A C 1
ATOM 1385 O O . PHE A 1 179 ? -14.902 -4.217 53.227 1.00 61.41 179 PHE A O 1
#

Foldseek 3Di:
DCPVPVVVVVVVVVVVVVVLVVQLLVLLLVVFFDDPPDAPVNLLVPDDLVVLLVSSCVSRVPLVVVLVVVPPPPPDPDDPPDDDDPDPSSSVSSQVSQQSSCVVDVGDTSQQLNVLLVCVVVVHDQVVSCVCCVVVRHPHPVVNVVSVVSVVVVVVVVVVVVVVVDDDDDDDPDPPPDD

pLDDT: mean 84.51, std 13.27, range [44.72, 97.19]

Organism: NCBI:txid1033252

Radius of gyration: 23.71 Å; Cα contacts (8 Å, |Δi|>4): 123; chains: 1; bounding box: 63×30×94 Å

Solvent-accessible surface area (backbone atoms only — not comparable to full-atom values): 10555 Å² total; per-residue (Å²): 145,61,76,71,59,57,55,54,49,53,53,50,52,51,53,54,53,47,52,50,52,53,50,25,51,46,43,45,29,61,73,39,47,58,62,91,83,65,52,64,62,57,50,68,73,68,65,47,73,68,59,51,32,52,54,44,41,72,43,23,50,66,61,46,49,48,53,52,63,71,64,49,80,65,95,69,83,86,80,95,79,73,84,87,79,81,72,60,60,59,63,54,51,40,50,53,53,54,38,54,25,46,77,75,34,93,60,67,37,53,66,21,50,53,45,29,49,50,40,53,75,71,66,54,50,66,68,59,39,40,55,36,21,75,72,51,59,20,43,43,55,68,56,43,53,52,50,51,52,51,39,52,52,54,51,51,50,54,51,52,55,48,55,76,74,44,94,79,79,93,80,82,93,78,79,81,78,84,128

Secondary structure (DSSP, 8-state):
--HHHHHHHHHHHHHHHHHHHHHHHHHHHHHHBPPTTS-HHHHHHH--HHHHHHHHHHH-HHHHHHHHHHTSPPS--------S----HHHHHHHHHHHHHHHH--SPBHHHHHHHHHHHHTT--HHHHHHHHHTTSS--HHHHHHHHHHHHHHHHHHHHHHHHHS------S------

Sequence (179 aa):
MFARSDSAKEDYISAELAAIYQHEGRAIQDLLTRNSTTKVTDLLREFSMEQLAADLEDAAPWLWRALVVISEPGKSTRAETAGETRKHKGLVFTTICALISVMRSQKANNFQLVIGLFLLGSGASKREIEVLAHAGLSISYSAITEHVKSLSQEGMEEIRELVKSAMCQIVWDNLNIAF

Mean predicted aligned error: 9.2 Å